Protein AF-Q7KUV8-F1 (afdb_monomer_lite)

Secondary structure (DSSP, 8-state):
--SSHHHHHHHHHHHHHHHHHHHHHHHHHHHS-SS----------------HHHHHHHHHHHHHHHHS-----------------S-----------------------EEEEPPP--TTPPBGGG------GGGHHHHHHHHHHHHHHHHHHHHHHHHHTT--HHHHHHHTTT------STTHHHHTT-EEETTTTEEE-------HHHHHHHHHHHHHHHHHHHHHS---HHHIIIIIHHHHHHHHHHHHHHHHHHT-SSPPBPPPEEEETT-SSHHHHHHHHHHHHHHHHHHHHHHHHHHH-

Structure (mmCIF, N/CA/C/O backbone):
data_AF-Q7KUV8-F1
#
_entry.id   AF-Q7KUV8-F1
#
loop_
_atom_site.group_PDB
_atom_site.id
_atom_site.type_symbol
_atom_site.label_atom_id
_atom_site.label_alt_id
_atom_site.label_comp_id
_atom_site.label_asym_id
_atom_site.label_entity_id
_atom_site.label_seq_id
_atom_site.pdbx_PDB_ins_code
_atom_site.Cartn_x
_atom_site.Cartn_y
_atom_site.Cartn_z
_atom_site.occupancy
_atom_site.B_iso_or_equiv
_atom_site.auth_seq_id
_atom_site.auth_comp_id
_atom_site.auth_asym_id
_atom_site.auth_atom_id
_atom_site.pdbx_PDB_model_num
ATOM 1 N N . MET A 1 1 ? -13.305 18.160 32.658 1.00 44.53 1 MET A N 1
ATOM 2 C CA . MET A 1 1 ? -13.691 17.300 31.516 1.00 44.53 1 MET A CA 1
ATOM 3 C C . MET A 1 1 ? -13.921 18.173 30.274 1.00 44.53 1 MET A C 1
ATOM 5 O O . MET A 1 1 ? -15.023 18.206 29.756 1.00 44.53 1 MET A O 1
ATOM 9 N N . THR A 1 2 ? -12.909 18.922 29.817 1.00 45.38 2 THR A N 1
ATOM 10 C CA . THR A 1 2 ? -13.081 19.995 28.803 1.00 45.38 2 THR A CA 1
ATOM 11 C C . THR A 1 2 ? -11.880 20.145 27.848 1.00 45.38 2 THR A C 1
ATOM 13 O O . THR A 1 2 ? -11.699 21.203 27.264 1.00 45.38 2 THR A O 1
ATOM 16 N N . ALA A 1 3 ? -11.050 19.108 27.669 1.00 48.38 3 ALA A N 1
ATOM 17 C CA . ALA A 1 3 ? -9.820 19.201 26.863 1.00 48.38 3 ALA A CA 1
ATOM 18 C C . ALA A 1 3 ? -9.914 18.602 25.441 1.00 48.38 3 ALA A C 1
ATOM 20 O O . ALA A 1 3 ? -9.020 18.831 24.638 1.00 48.38 3 ALA A O 1
ATOM 21 N N . ASN A 1 4 ? -10.987 17.878 25.094 1.00 50.78 4 ASN A N 1
ATOM 22 C CA . ASN A 1 4 ? -11.063 17.162 23.806 1.00 50.78 4 ASN A CA 1
ATOM 23 C C . ASN A 1 4 ? -11.714 17.966 22.665 1.00 50.78 4 ASN A C 1
ATOM 25 O O . ASN A 1 4 ? -11.719 17.501 21.532 1.00 50.78 4 ASN A O 1
ATOM 29 N N . SER A 1 5 ? -12.250 19.163 22.932 1.00 47.56 5 SER A N 1
ATOM 30 C CA . SER A 1 5 ? -12.910 19.980 21.896 1.00 47.56 5 SER A CA 1
ATOM 31 C C . SER A 1 5 ? -11.919 20.781 21.047 1.00 47.56 5 SER A C 1
ATOM 33 O O . SER A 1 5 ? -12.154 20.977 19.863 1.00 47.56 5 SER A O 1
ATOM 35 N N . SER A 1 6 ? -10.793 21.216 21.621 1.00 49.22 6 SER A N 1
ATOM 36 C CA . SER A 1 6 ? -9.848 22.112 20.936 1.00 49.22 6 SER A CA 1
ATOM 37 C C . SER A 1 6 ? -8.931 21.405 19.933 1.00 49.22 6 SER A C 1
ATOM 39 O O . SER A 1 6 ? -8.381 22.052 19.049 1.00 49.22 6 SER A O 1
ATOM 41 N N . ALA A 1 7 ? -8.742 20.087 20.060 1.00 49.59 7 ALA A N 1
ATOM 42 C CA . ALA A 1 7 ? -7.889 19.318 19.149 1.00 49.59 7 ALA A CA 1
ATOM 43 C C . ALA A 1 7 ? -8.618 18.935 17.847 1.00 49.59 7 ALA A C 1
ATOM 45 O O . ALA A 1 7 ? -8.027 19.007 16.775 1.00 49.59 7 ALA A O 1
ATOM 46 N N . SER A 1 8 ? -9.919 18.632 17.930 1.00 48.53 8 SER A N 1
ATOM 47 C CA . SER A 1 8 ? -10.758 18.302 16.766 1.00 48.53 8 SER A CA 1
ATOM 48 C C . SER A 1 8 ? -10.914 19.489 15.812 1.00 48.53 8 SER A C 1
ATOM 50 O O . SER A 1 8 ? -10.882 19.316 14.598 1.00 48.53 8 SER A O 1
ATOM 52 N N . GLU A 1 9 ? -11.040 20.703 16.354 1.00 53.69 9 GLU A N 1
ATOM 53 C CA . GLU A 1 9 ? -11.080 21.926 15.546 1.00 53.69 9 GLU A CA 1
ATOM 54 C C . GLU A 1 9 ? -9.732 22.180 14.858 1.00 53.69 9 GLU A C 1
ATOM 56 O O . GLU A 1 9 ? -9.702 22.642 13.725 1.00 53.69 9 GLU A O 1
ATOM 61 N N . SER A 1 10 ? -8.607 21.812 15.483 1.00 61.09 10 SER A N 1
ATOM 62 C CA . SER A 1 10 ? -7.271 22.025 14.913 1.00 61.09 10 SER A CA 1
ATOM 63 C C . SER A 1 10 ? -7.031 21.237 13.624 1.00 61.09 10 SER A C 1
ATOM 65 O O . SER A 1 10 ? -6.366 21.761 12.730 1.00 61.09 10 SER A O 1
ATOM 67 N N . PHE A 1 11 ? -7.503 19.991 13.518 1.00 59.59 11 PHE A N 1
ATOM 68 C CA . PHE A 1 11 ? -7.283 19.199 12.304 1.00 59.59 11 PHE A CA 1
ATOM 69 C C . PHE A 1 11 ? -8.186 19.663 11.160 1.00 59.59 11 PHE A C 1
ATOM 71 O O . PHE A 1 11 ? -7.687 19.863 10.055 1.00 59.59 11 PHE A O 1
ATOM 78 N N . GLU A 1 12 ? -9.473 19.925 11.421 1.00 62.56 12 GLU A N 1
ATOM 79 C CA . GLU A 1 12 ? -10.361 20.496 10.400 1.00 62.56 12 GLU A CA 1
ATOM 80 C C . GLU A 1 12 ? -9.902 21.889 9.956 1.00 62.56 12 GLU A C 1
ATOM 82 O O . GLU A 1 12 ? -9.883 22.151 8.755 1.00 62.56 12 GLU A O 1
ATOM 87 N N . LEU A 1 13 ? -9.455 22.755 10.879 1.00 67.44 13 LEU A N 1
ATOM 88 C CA . LEU A 1 13 ? -8.857 24.042 10.514 1.00 67.44 13 LEU A CA 1
ATOM 89 C C . LEU A 1 13 ? -7.612 23.838 9.647 1.00 67.44 13 LEU A C 1
ATOM 91 O O . LEU A 1 13 ? -7.523 24.459 8.597 1.00 67.44 13 LEU A O 1
ATOM 95 N N . GLN A 1 14 ? -6.670 22.969 10.033 1.00 70.44 14 GLN A N 1
ATOM 96 C CA . GLN A 1 14 ? -5.462 22.737 9.229 1.00 70.44 14 GLN A CA 1
ATOM 97 C C . GLN A 1 14 ? -5.772 22.121 7.864 1.00 70.44 14 GLN A C 1
ATOM 99 O O . GLN A 1 14 ? -5.093 22.426 6.885 1.00 70.44 14 GLN A O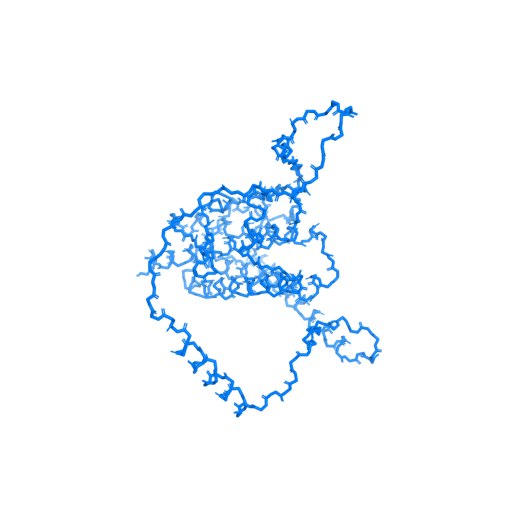 1
ATOM 104 N N . PHE A 1 15 ? -6.773 21.248 7.787 1.00 66.38 15 PHE A N 1
ATOM 105 C CA . PHE A 1 15 ? -7.207 20.631 6.542 1.00 66.38 15 PHE A CA 1
ATOM 106 C C . PHE A 1 15 ? -7.853 21.660 5.612 1.00 66.38 15 PHE A C 1
ATOM 108 O O . PHE A 1 15 ? -7.455 21.776 4.451 1.00 66.38 15 PHE A O 1
ATOM 115 N N . LEU A 1 16 ? -8.792 22.454 6.132 1.00 71.25 16 LEU A N 1
ATOM 116 C CA . LEU A 1 16 ? -9.427 23.540 5.392 1.00 71.25 16 LEU A CA 1
ATOM 117 C C . LEU A 1 16 ? -8.411 24.614 4.995 1.00 71.25 16 LEU A C 1
ATOM 119 O O . LEU A 1 16 ? -8.461 25.102 3.872 1.00 71.25 16 LEU A O 1
ATOM 123 N N . GLU A 1 17 ? -7.450 24.932 5.861 1.00 75.75 17 GLU A N 1
ATOM 124 C CA . GLU A 1 17 ? -6.390 25.898 5.580 1.00 75.75 17 GLU A CA 1
ATOM 125 C C . GLU A 1 17 ? -5.445 25.393 4.482 1.00 75.75 17 GLU A C 1
ATOM 127 O O . GLU A 1 17 ? -5.126 26.151 3.567 1.00 75.75 17 GLU A O 1
ATOM 132 N N . ARG A 1 18 ? -5.063 24.106 4.486 1.00 72.19 18 ARG A N 1
ATOM 133 C CA . ARG A 1 18 ? -4.282 23.511 3.384 1.00 72.19 18 ARG A CA 1
ATOM 134 C C . ARG A 1 18 ? -5.065 23.486 2.072 1.00 72.19 18 ARG A C 1
ATOM 136 O O . ARG A 1 18 ? -4.514 23.869 1.040 1.00 72.19 18 ARG A O 1
ATOM 143 N N . LEU A 1 19 ? -6.343 23.093 2.105 1.00 66.62 19 LEU A N 1
ATOM 144 C CA . LEU A 1 19 ? -7.219 23.120 0.927 1.00 66.62 19 LEU A CA 1
ATOM 145 C C . LEU A 1 19 ? -7.364 24.540 0.367 1.00 66.62 19 LEU A C 1
ATOM 147 O O . LEU A 1 19 ? -7.278 24.742 -0.845 1.00 66.62 19 LEU A O 1
ATOM 151 N N . GLN A 1 20 ? -7.541 25.530 1.241 1.00 72.94 20 GLN A N 1
ATOM 152 C CA . GLN A 1 20 ? -7.691 26.927 0.855 1.00 72.94 20 GLN A CA 1
ATOM 153 C C . GLN A 1 20 ? -6.378 27.517 0.323 1.00 72.94 20 GLN A C 1
ATOM 155 O O . GLN A 1 20 ? -6.400 28.218 -0.688 1.00 72.94 20 GLN A O 1
ATOM 160 N N . GLN A 1 21 ? -5.230 27.202 0.934 1.00 74.31 21 GLN A N 1
ATOM 161 C CA . GLN A 1 21 ? -3.916 27.620 0.429 1.00 74.31 21 GLN A CA 1
ATOM 162 C C . GLN A 1 21 ? -3.635 27.050 -0.966 1.00 74.31 21 GLN A C 1
ATOM 164 O O . GLN A 1 21 ? -3.109 27.762 -1.822 1.00 74.31 21 GLN A O 1
ATOM 169 N N . GLN A 1 22 ? -4.028 25.804 -1.239 1.00 64.62 22 GLN A N 1
ATOM 170 C CA . GLN A 1 22 ? -3.860 25.210 -2.567 1.00 64.62 22 GLN A CA 1
ATOM 171 C C . GLN A 1 22 ? -4.834 25.782 -3.606 1.00 64.62 22 GLN A C 1
ATOM 173 O O . GLN A 1 22 ? -4.427 26.013 -4.744 1.00 64.62 22 GLN A O 1
ATOM 178 N N . GLN A 1 23 ? -6.084 26.086 -3.231 1.00 68.44 23 GLN A N 1
ATOM 179 C CA . GLN A 1 23 ? -7.006 26.815 -4.115 1.00 68.44 23 GLN A CA 1
ATOM 180 C C . GLN A 1 23 ? -6.476 28.215 -4.450 1.00 68.44 23 GLN A C 1
ATOM 182 O O . GLN A 1 23 ? -6.489 28.611 -5.614 1.00 68.44 23 GLN A O 1
ATOM 187 N N . GLN A 1 24 ? -5.927 28.933 -3.464 1.00 67.62 24 GLN A N 1
ATOM 188 C CA . GLN A 1 24 ? -5.307 30.238 -3.695 1.00 67.62 24 GLN A CA 1
ATOM 189 C C . GLN A 1 24 ? -4.084 30.145 -4.610 1.00 67.62 24 GLN A C 1
ATOM 191 O O . GLN A 1 24 ? -3.932 30.992 -5.485 1.00 67.62 24 GLN A O 1
ATOM 196 N N . GLN A 1 25 ? -3.245 29.111 -4.474 1.00 67.06 25 GLN A N 1
ATOM 197 C CA . GLN A 1 25 ? -2.127 28.884 -5.398 1.00 67.06 25 GLN A CA 1
ATOM 198 C C . GLN A 1 25 ? -2.611 28.623 -6.835 1.00 67.06 25 GLN A C 1
ATOM 200 O O . GLN A 1 25 ? -2.056 29.201 -7.770 1.00 67.06 25 GLN A O 1
ATOM 205 N N . GLN A 1 26 ? -3.694 27.856 -7.019 1.00 58.03 26 GLN A N 1
ATOM 206 C CA . GLN A 1 26 ? -4.299 27.641 -8.341 1.00 58.03 26 GLN A CA 1
ATOM 207 C C . GLN A 1 26 ? -4.882 28.930 -8.949 1.00 58.03 26 GLN A C 1
ATOM 209 O O . GLN A 1 26 ? -4.722 29.174 -10.149 1.00 58.03 26 GLN A O 1
ATOM 214 N N . GLU A 1 27 ? -5.522 29.787 -8.147 1.00 58.12 27 GLU A N 1
ATOM 215 C CA . GLU A 1 27 ? -6.038 31.087 -8.604 1.00 58.12 27 GLU A CA 1
ATOM 216 C C . GLU A 1 27 ? -4.908 32.086 -8.924 1.00 58.12 27 GLU A C 1
ATOM 218 O O . GLU A 1 27 ? -5.001 32.857 -9.890 1.00 58.12 27 GLU A O 1
ATOM 223 N N . GLN A 1 28 ? -3.799 32.044 -8.177 1.00 55.59 28 GLN A N 1
ATOM 224 C CA . GLN A 1 28 ? -2.617 32.874 -8.432 1.00 55.59 28 GLN A CA 1
ATOM 225 C C . GLN A 1 28 ? -1.873 32.449 -9.709 1.00 55.59 28 GLN A C 1
ATOM 227 O O . GLN A 1 28 ? -1.450 33.303 -10.491 1.00 55.59 28 GLN A O 1
ATOM 232 N N . GLU A 1 29 ? -1.781 31.147 -9.998 1.00 53.62 29 GLU A N 1
ATOM 233 C CA . GLU A 1 29 ? -1.223 30.652 -11.266 1.00 53.62 29 GLU A CA 1
ATOM 234 C C . GLU A 1 29 ? -2.137 30.922 -12.477 1.00 53.62 29 GLU A C 1
ATOM 236 O O . GLU A 1 29 ? -1.667 31.022 -13.618 1.00 53.62 29 GLU A O 1
ATOM 241 N N . GLN A 1 30 ? -3.446 31.106 -12.268 1.00 51.25 30 GLN A N 1
ATOM 242 C CA . GLN A 1 30 ? -4.365 31.502 -13.339 1.00 51.25 30 GLN A CA 1
ATOM 243 C C . GLN A 1 30 ? -4.300 32.994 -13.692 1.00 51.25 30 GLN A C 1
ATOM 245 O O . GLN A 1 30 ? -4.586 33.335 -14.843 1.00 51.25 30 GLN A O 1
ATOM 250 N N . SER A 1 31 ? -3.862 33.855 -12.769 1.00 49.81 31 SER A N 1
ATOM 251 C CA . SER A 1 31 ? -3.831 35.318 -12.931 1.00 49.81 31 SER A CA 1
ATOM 252 C C . SER A 1 31 ? -2.461 35.900 -13.327 1.00 49.81 31 SER A C 1
ATOM 254 O O . SER A 1 31 ? -2.374 37.084 -13.660 1.00 49.81 31 SER A O 1
ATOM 256 N N . ALA A 1 32 ? -1.401 35.085 -13.399 1.00 39.72 32 ALA A N 1
ATOM 257 C CA . ALA A 1 32 ? -0.091 35.518 -13.891 1.00 39.72 32 ALA A CA 1
ATOM 258 C C . ALA A 1 32 ? -0.010 35.564 -15.442 1.00 39.72 32 ALA A C 1
ATOM 260 O O . ALA A 1 32 ? -0.411 34.612 -16.125 1.00 39.72 32 ALA A O 1
ATOM 261 N N . PRO A 1 33 ? 0.545 36.640 -16.038 1.00 37.72 33 PRO A N 1
ATOM 262 C CA . PRO A 1 33 ? 0.687 36.772 -17.483 1.00 37.72 33 PRO A CA 1
ATOM 263 C C . PRO A 1 33 ? 1.839 35.895 -18.008 1.00 37.72 33 PRO A C 1
ATOM 265 O O . PRO A 1 33 ? 2.995 36.098 -17.663 1.00 37.72 33 PRO A O 1
ATOM 268 N N . ALA A 1 34 ? 1.500 34.927 -18.867 1.00 37.41 34 ALA A N 1
ATOM 269 C CA . ALA A 1 34 ? 2.340 34.297 -19.899 1.00 37.41 34 ALA A CA 1
ATOM 270 C C . ALA A 1 34 ? 3.846 34.078 -19.598 1.00 37.41 34 ALA A C 1
ATOM 272 O O . ALA A 1 34 ? 4.694 34.389 -20.432 1.00 37.41 34 ALA A O 1
ATOM 273 N N . ALA A 1 35 ? 4.184 33.463 -18.464 1.00 33.94 35 ALA A N 1
ATOM 274 C CA . ALA A 1 35 ? 5.514 32.907 -18.218 1.00 33.94 35 ALA A CA 1
ATOM 275 C C . ALA A 1 35 ? 5.371 31.426 -17.845 1.00 33.94 35 ALA A C 1
ATOM 277 O O . ALA A 1 35 ? 5.045 31.088 -16.716 1.00 33.94 35 ALA A O 1
ATOM 278 N N . THR A 1 36 ? 5.557 30.549 -18.839 1.00 36.97 36 THR A N 1
ATOM 279 C CA . THR A 1 36 ? 5.740 29.092 -18.677 1.00 36.97 36 THR A CA 1
ATOM 280 C C . THR A 1 36 ? 4.733 28.410 -17.742 1.00 36.97 36 THR A C 1
ATOM 282 O O . THR A 1 36 ? 5.109 27.710 -16.808 1.00 36.97 36 THR A O 1
ATOM 285 N N . LYS A 1 37 ? 3.427 28.542 -18.031 1.00 34.94 37 LYS A N 1
ATOM 286 C CA . LYS A 1 37 ? 2.459 27.545 -17.547 1.00 34.94 37 LYS A CA 1
ATOM 287 C C . LYS A 1 37 ? 2.986 26.186 -17.990 1.00 34.94 37 LYS A C 1
ATOM 289 O O . LYS A 1 37 ? 3.191 25.990 -19.193 1.00 34.94 37 LYS A O 1
ATOM 294 N N . ALA A 1 38 ? 3.226 25.284 -17.040 1.00 38.75 38 ALA A N 1
ATOM 295 C CA . ALA A 1 38 ? 3.358 23.863 -17.311 1.00 38.75 38 ALA A CA 1
ATOM 296 C C . ALA A 1 38 ? 2.029 23.425 -17.915 1.00 38.75 38 ALA A C 1
ATOM 298 O O . ALA A 1 38 ? 1.070 23.051 -17.250 1.00 38.75 38 ALA A O 1
ATOM 299 N N . SER A 1 39 ? 1.936 23.646 -19.213 1.00 36.09 39 SER A N 1
ATOM 300 C CA . SER A 1 39 ? 0.783 23.333 -19.996 1.00 36.09 39 SER A CA 1
ATOM 301 C C . SER A 1 39 ? 0.758 21.819 -20.016 1.00 36.09 39 SER A C 1
ATOM 303 O O . SER A 1 39 ? 1.513 21.203 -20.766 1.00 36.09 39 SER A O 1
ATOM 305 N N . CYS A 1 40 ? -0.125 21.205 -19.230 1.00 47.56 40 CYS A N 1
ATOM 306 C CA . CYS A 1 40 ? -0.551 19.826 -19.460 1.00 47.56 40 CYS A CA 1
ATOM 307 C C . CYS A 1 40 ? -1.332 19.729 -20.797 1.00 47.56 40 CYS A C 1
ATOM 309 O O . CYS A 1 40 ? -2.269 18.947 -20.930 1.00 47.56 40 CYS A O 1
ATOM 311 N N . GLN A 1 41 ? -0.979 20.550 -21.803 1.00 45.62 41 GLN A N 1
ATOM 312 C CA . GLN A 1 41 ? -1.435 20.425 -23.169 1.00 45.62 41 GLN A CA 1
ATOM 313 C C . GLN A 1 41 ? -0.924 19.096 -23.687 1.00 45.62 41 GLN A C 1
ATOM 315 O O . GLN A 1 41 ? 0.236 18.937 -24.067 1.00 45.62 41 GLN A O 1
ATOM 320 N N . GLN A 1 42 ? -1.866 18.162 -23.735 1.00 43.72 42 GLN A N 1
ATOM 321 C CA . GLN A 1 42 ? -1.949 17.143 -24.758 1.00 43.72 42 GLN A CA 1
ATOM 322 C C . GLN A 1 42 ? -1.384 17.700 -26.069 1.00 43.72 42 GLN A C 1
ATOM 324 O O . GLN A 1 42 ? -2.039 18.475 -26.769 1.00 43.72 42 GLN A O 1
ATOM 329 N N . GLN A 1 43 ? -0.184 17.264 -26.445 1.00 35.31 43 GLN A N 1
ATOM 330 C CA . GLN A 1 43 ? 0.209 17.246 -27.846 1.00 35.31 43 GLN A CA 1
ATOM 331 C C . GLN A 1 43 ? -0.636 16.176 -28.550 1.00 35.31 43 GLN A C 1
ATOM 333 O O . GLN A 1 43 ? -0.145 15.143 -28.990 1.00 35.31 43 GLN A O 1
ATOM 338 N N . SER A 1 44 ? -1.936 16.439 -28.706 1.00 36.28 44 SER A N 1
ATOM 339 C CA . SER A 1 44 ? -2.716 15.880 -29.802 1.00 36.28 44 SER A CA 1
ATOM 340 C C . SER A 1 44 ? -2.327 16.648 -31.063 1.00 36.28 44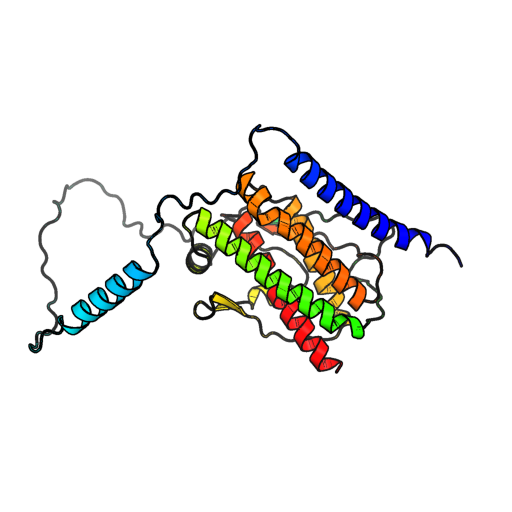 SER A C 1
ATOM 342 O O . SER A 1 44 ? -3.079 17.470 -31.591 1.00 36.28 44 SER A O 1
ATOM 344 N N . ASN A 1 45 ? -1.101 16.421 -31.526 1.00 35.34 45 ASN A N 1
ATOM 345 C CA . ASN A 1 45 ? -0.718 16.824 -32.860 1.00 35.34 45 ASN A CA 1
ATOM 346 C C . ASN A 1 45 ? -1.431 15.890 -33.845 1.00 35.34 45 ASN A C 1
ATOM 348 O O . ASN A 1 45 ? -1.136 14.704 -33.932 1.00 35.34 45 ASN A O 1
ATOM 352 N N . ILE A 1 46 ? -2.336 16.498 -34.616 1.00 37.19 46 ILE A N 1
ATOM 353 C CA . ILE A 1 46 ? -2.775 16.051 -35.941 1.00 37.19 46 ILE A CA 1
ATOM 354 C C . ILE A 1 46 ? -3.815 14.916 -35.932 1.00 37.19 46 ILE A C 1
ATOM 356 O O . ILE A 1 46 ? -3.586 13.820 -36.426 1.00 37.19 46 ILE A O 1
ATOM 360 N N . ILE A 1 47 ? -5.044 15.236 -35.519 1.00 44.06 47 ILE A N 1
ATOM 361 C CA . ILE A 1 47 ? -6.216 14.823 -36.305 1.00 44.06 47 ILE A CA 1
ATOM 362 C C . ILE A 1 47 ? -7.012 16.094 -36.571 1.00 44.06 47 ILE A C 1
ATOM 364 O O . ILE A 1 47 ? -7.752 16.594 -35.726 1.00 44.06 47 ILE A O 1
ATOM 368 N N . GLY A 1 48 ? -6.774 16.670 -37.751 1.00 39.25 48 GLY A N 1
ATOM 369 C CA . GLY A 1 48 ? -7.553 17.791 -38.255 1.00 39.25 48 GLY A CA 1
ATOM 370 C C . GLY A 1 48 ? -9.040 17.456 -38.211 1.00 39.25 48 GLY A C 1
ATOM 371 O O . GLY A 1 48 ? -9.423 16.302 -38.378 1.00 39.25 48 GLY A O 1
ATOM 372 N N . ARG A 1 49 ? -9.863 18.480 -37.970 1.00 43.88 49 ARG A N 1
ATOM 373 C CA . ARG A 1 49 ? -11.330 18.437 -37.977 1.00 43.88 49 ARG A CA 1
ATOM 374 C C . ARG A 1 49 ? -11.853 17.690 -39.212 1.00 43.88 49 ARG A C 1
ATOM 376 O O . ARG A 1 49 ? -12.099 18.292 -40.256 1.00 43.88 49 ARG A O 1
ATOM 383 N N . ILE A 1 50 ? -12.038 16.379 -39.101 1.00 50.50 50 ILE A N 1
ATOM 384 C CA . ILE A 1 50 ? -12.762 15.592 -40.091 1.00 50.50 50 ILE A CA 1
ATOM 385 C C . ILE A 1 50 ? -14.235 15.771 -39.740 1.00 50.50 50 ILE A C 1
ATOM 387 O O . ILE A 1 50 ? -14.706 15.314 -38.703 1.00 50.50 50 ILE A O 1
ATOM 391 N N . SER A 1 51 ? -14.942 16.508 -40.599 1.00 48.97 51 SER A N 1
ATOM 392 C CA . SER A 1 51 ? -16.404 16.582 -40.613 1.00 48.97 51 SER A CA 1
ATOM 393 C C . SER A 1 51 ? -16.983 15.180 -40.411 1.00 48.97 51 SER A C 1
ATOM 395 O O . SER A 1 51 ? -16.623 14.256 -41.144 1.00 48.97 51 SER A O 1
ATOM 397 N N . THR A 1 52 ? -17.890 15.029 -39.446 1.00 59.06 52 THR A N 1
ATOM 398 C CA . THR A 1 52 ? -18.561 13.764 -39.096 1.00 59.06 52 THR A CA 1
ATOM 399 C C . THR A 1 52 ? -19.213 13.069 -40.298 1.00 59.06 52 THR A C 1
ATOM 401 O O . THR A 1 52 ? -19.340 11.848 -40.299 1.00 59.06 52 THR A O 1
ATOM 404 N N . SER A 1 53 ? -19.518 13.802 -41.376 1.00 60.12 53 SER A N 1
ATOM 405 C CA . SER A 1 53 ? -20.014 13.227 -42.635 1.00 60.12 53 SER A CA 1
ATOM 406 C C . SER A 1 53 ? -18.970 12.411 -43.419 1.00 60.12 53 SER A C 1
ATOM 408 O O . SER A 1 53 ? -19.330 11.469 -44.121 1.00 60.12 53 SER A O 1
ATOM 410 N N . LYS A 1 54 ? -17.668 12.709 -43.285 1.00 57.16 54 LYS A N 1
ATOM 411 C CA . LYS A 1 54 ? -16.596 11.996 -44.005 1.00 57.16 54 LYS A CA 1
ATOM 412 C C . LYS A 1 54 ? -16.131 10.723 -43.290 1.00 57.16 54 LYS A C 1
ATOM 414 O O . LYS A 1 54 ? -15.686 9.795 -43.960 1.00 57.16 54 LYS A O 1
ATOM 419 N N . CYS A 1 55 ? -16.297 10.628 -41.967 1.00 58.53 55 CYS A N 1
ATOM 420 C CA . CYS A 1 55 ? -16.006 9.391 -41.227 1.00 58.53 55 CYS A CA 1
ATOM 421 C C . CYS A 1 55 ? -16.965 8.248 -41.596 1.00 58.53 55 CYS A C 1
ATOM 423 O O . CYS A 1 55 ? -16.541 7.097 -41.668 1.00 58.53 55 CYS A O 1
ATOM 425 N N . TRP A 1 56 ? -18.231 8.554 -41.900 1.00 71.31 56 TRP A N 1
ATOM 426 C CA . TRP A 1 56 ? -19.203 7.531 -42.300 1.00 71.31 56 TRP A CA 1
ATOM 427 C C . TRP A 1 56 ? -18.878 6.924 -43.675 1.00 71.31 56 TRP A C 1
ATOM 429 O O . TRP A 1 56 ? -18.988 5.714 -43.867 1.00 71.31 56 TRP A O 1
ATOM 439 N N . LEU A 1 57 ? -18.371 7.741 -44.606 1.00 69.00 57 LEU A N 1
ATOM 440 C CA . LEU A 1 57 ? -17.929 7.270 -45.923 1.00 69.00 57 LEU A CA 1
ATOM 441 C C . LEU A 1 57 ? -16.692 6.364 -45.842 1.00 69.00 57 LEU A C 1
ATOM 443 O O . LEU A 1 57 ? -16.629 5.371 -46.562 1.00 69.00 57 LEU A O 1
ATOM 447 N N . LEU A 1 58 ? -15.742 6.650 -44.944 1.00 69.56 58 LEU A N 1
ATOM 448 C CA . LEU A 1 58 ? -14.583 5.774 -44.733 1.00 69.56 58 LEU A CA 1
ATOM 449 C C . LEU A 1 58 ? -14.973 4.440 -44.077 1.00 69.56 58 LEU A C 1
ATOM 451 O O . LEU A 1 58 ? -14.434 3.406 -44.460 1.00 69.56 58 LEU A O 1
ATOM 455 N N . GLY A 1 59 ? -15.947 4.439 -43.159 1.00 68.62 59 GLY A N 1
ATOM 456 C CA . GLY A 1 59 ? -16.473 3.208 -42.558 1.00 68.62 59 GLY A CA 1
ATOM 457 C C . GLY A 1 59 ? -17.148 2.281 -43.576 1.00 68.62 59 GLY A C 1
ATOM 458 O O . GLY A 1 59 ? -16.888 1.079 -43.586 1.00 68.62 59 GLY A O 1
ATOM 459 N N . ILE A 1 60 ? -17.954 2.838 -44.487 1.00 71.62 60 ILE A N 1
ATOM 460 C CA . ILE A 1 60 ? -18.612 2.056 -45.548 1.00 71.62 60 ILE A CA 1
ATOM 461 C C . ILE A 1 60 ? -17.597 1.546 -46.578 1.00 71.62 60 ILE A C 1
ATOM 463 O O . ILE A 1 60 ? -17.695 0.397 -47.009 1.00 71.62 60 ILE A O 1
ATOM 467 N N . LEU A 1 61 ? -16.593 2.353 -46.939 1.00 71.50 61 LEU A N 1
ATOM 468 C CA . LEU A 1 61 ? -15.558 1.923 -47.882 1.00 71.50 61 LEU A CA 1
ATOM 469 C C . LEU A 1 61 ? -14.719 0.760 -47.320 1.00 71.50 61 LEU A C 1
ATOM 471 O O . LEU A 1 61 ? -14.342 -0.137 -48.070 1.00 71.50 61 LEU A O 1
ATOM 475 N N . LEU A 1 62 ? -14.466 0.745 -46.006 1.00 71.44 62 LEU A N 1
ATOM 476 C CA . LEU A 1 62 ? -13.699 -0.317 -45.347 1.00 71.44 62 LEU A CA 1
ATOM 477 C C . LEU A 1 62 ? -14.512 -1.614 -45.180 1.00 71.44 62 LEU A C 1
ATOM 479 O O . LEU A 1 62 ? -13.958 -2.705 -45.278 1.00 71.44 62 LEU A O 1
ATOM 483 N N . LEU A 1 63 ? -15.836 -1.520 -45.012 1.00 70.62 63 LEU A N 1
ATOM 484 C CA . LEU A 1 63 ? -16.718 -2.694 -45.040 1.00 70.62 63 LEU A CA 1
ATOM 485 C C . LEU A 1 63 ? -16.841 -3.296 -46.448 1.00 70.62 63 LEU A C 1
ATOM 487 O O . LEU A 1 63 ? -16.868 -4.519 -46.590 1.00 70.62 63 LEU A O 1
ATOM 491 N N . LEU A 1 64 ? -16.846 -2.463 -47.494 1.00 65.00 64 LEU A N 1
ATOM 492 C CA . LEU A 1 64 ? -16.870 -2.932 -48.883 1.00 65.00 64 LEU A CA 1
ATOM 493 C C . LEU A 1 64 ? -15.576 -3.654 -49.285 1.00 65.00 64 LEU A C 1
ATOM 495 O O . LEU A 1 64 ? -15.650 -4.657 -49.990 1.00 65.00 64 LEU A O 1
ATOM 499 N N . THR A 1 65 ? -14.405 -3.225 -48.804 1.00 64.19 65 THR A N 1
ATOM 500 C CA . THR A 1 65 ? -13.134 -3.893 -49.143 1.00 64.19 65 THR A CA 1
ATOM 501 C C . THR A 1 65 ? -12.924 -5.221 -48.413 1.00 64.19 65 THR A C 1
ATOM 503 O O . THR A 1 65 ? -12.328 -6.140 -48.983 1.00 64.19 65 THR A O 1
ATOM 506 N N . VAL A 1 66 ? -13.453 -5.382 -47.194 1.00 63.47 66 VAL A N 1
ATOM 507 C CA . VAL A 1 66 ? -13.399 -6.665 -46.466 1.00 63.47 66 VAL A CA 1
ATOM 508 C C . VAL A 1 66 ? -14.386 -7.685 -47.051 1.00 63.47 66 VAL A C 1
ATOM 510 O O . VAL A 1 66 ? -14.083 -8.876 -47.097 1.00 63.47 66 VAL A O 1
ATOM 513 N N . ALA A 1 67 ? -15.529 -7.239 -47.580 1.00 61.66 67 ALA A N 1
ATOM 514 C CA . ALA A 1 67 ? -16.498 -8.138 -48.207 1.00 61.66 67 ALA A CA 1
ATOM 515 C C . ALA A 1 67 ? -16.049 -8.661 -49.588 1.00 61.66 67 ALA A C 1
ATOM 517 O O . ALA A 1 67 ? -16.421 -9.768 -49.969 1.00 61.66 67 ALA A O 1
ATOM 518 N N . THR A 1 68 ? -15.222 -7.917 -50.334 1.00 60.41 68 THR A N 1
ATOM 519 C CA . THR A 1 68 ? -14.748 -8.347 -51.666 1.00 60.41 68 THR A CA 1
ATOM 520 C C . THR A 1 68 ? -13.446 -9.148 -51.647 1.00 60.41 68 THR A C 1
ATOM 522 O O . THR A 1 68 ? -13.028 -9.652 -52.684 1.00 60.41 68 THR A O 1
ATOM 525 N N . SER A 1 69 ? -12.781 -9.277 -50.498 1.00 59.38 69 SER A N 1
ATOM 526 C CA . SER A 1 69 ? -11.468 -9.932 -50.381 1.00 59.38 69 SER A CA 1
ATOM 527 C C . SER A 1 69 ? -11.539 -11.366 -49.845 1.00 59.38 69 SER A C 1
ATOM 529 O O . SER A 1 69 ? -10.594 -11.850 -49.228 1.00 59.38 69 SER A O 1
ATOM 531 N N . TRP A 1 70 ? -12.632 -12.079 -50.131 1.00 58.75 70 TRP A N 1
ATOM 532 C CA . TRP A 1 70 ? -12.716 -13.525 -49.924 1.00 58.75 70 TRP A CA 1
ATOM 533 C C . TRP A 1 70 ? -12.311 -14.268 -51.203 1.00 58.75 70 TRP A C 1
ATOM 535 O O . TRP A 1 70 ? -13.130 -14.409 -52.112 1.00 58.75 70 TRP A O 1
ATOM 545 N N . PRO A 1 71 ? -11.071 -14.781 -51.308 1.00 54.97 71 PRO A N 1
ATOM 546 C CA . PRO A 1 71 ? -10.743 -15.762 -52.322 1.00 54.97 71 PRO A CA 1
ATOM 547 C C . PRO A 1 71 ? -11.351 -17.106 -51.917 1.00 54.97 71 PRO A C 1
ATOM 549 O O . PRO A 1 71 ? -10.895 -17.801 -51.009 1.00 54.97 71 PRO A O 1
ATOM 552 N N . THR A 1 72 ? -12.403 -17.479 -52.632 1.00 53.91 72 THR A N 1
ATOM 553 C CA . THR A 1 72 ? -12.842 -18.862 -52.784 1.00 53.91 72 THR A CA 1
ATOM 554 C C . THR A 1 72 ? -11.701 -19.729 -53.309 1.00 53.91 72 THR A C 1
ATOM 556 O O . THR A 1 72 ? -11.160 -19.458 -54.376 1.00 53.91 72 THR A O 1
ATOM 559 N N . GLY A 1 73 ? -11.422 -20.820 -52.595 1.00 47.19 73 GLY A N 1
ATOM 560 C CA . GLY A 1 73 ? -10.780 -22.012 -53.140 1.00 47.19 73 GLY A CA 1
ATOM 561 C C . GLY A 1 73 ? -9.271 -21.908 -53.347 1.00 47.19 73 GLY A C 1
ATOM 562 O O . GLY A 1 73 ? -8.794 -21.370 -54.335 1.00 47.19 73 GLY A O 1
ATOM 563 N N . THR A 1 74 ? -8.496 -22.546 -52.475 1.00 45.72 74 THR A N 1
ATOM 564 C CA . THR A 1 74 ? -7.751 -23.774 -52.812 1.00 45.72 74 THR A CA 1
ATOM 565 C C . THR A 1 74 ? -6.829 -24.179 -51.667 1.00 45.72 74 THR A C 1
ATOM 567 O O . THR A 1 74 ? -6.260 -23.375 -50.938 1.00 45.72 74 THR A O 1
ATOM 570 N N . ILE A 1 75 ? -6.751 -25.491 -51.505 1.00 44.12 75 ILE A N 1
ATOM 571 C CA . ILE A 1 75 ? -6.033 -26.240 -50.485 1.00 44.12 75 ILE A CA 1
ATOM 572 C C . ILE A 1 75 ? -4.525 -26.139 -50.744 1.00 44.12 75 ILE A C 1
ATOM 574 O O . ILE A 1 75 ? -4.065 -26.522 -51.816 1.00 44.12 75 ILE A O 1
ATOM 578 N N . ALA A 1 76 ? -3.739 -25.724 -49.750 1.00 46.22 76 ALA A N 1
ATOM 579 C CA . ALA A 1 76 ? -2.319 -26.064 -49.675 1.00 46.22 76 ALA A CA 1
ATOM 580 C C . ALA A 1 76 ? -1.843 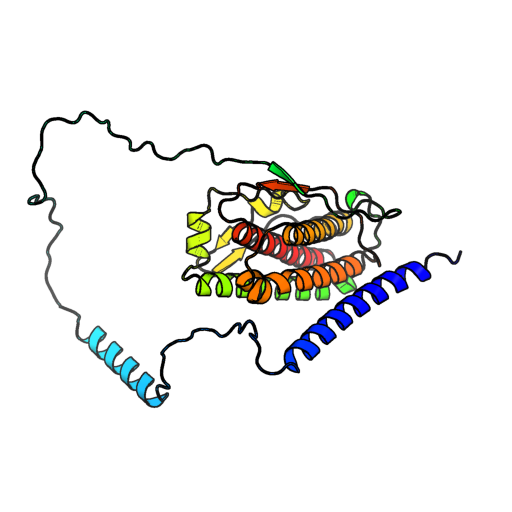-26.084 -48.214 1.00 46.22 76 ALA A C 1
ATOM 582 O O . ALA A 1 76 ? -1.779 -25.067 -47.531 1.00 46.22 76 ALA A O 1
ATOM 583 N N . ALA A 1 77 ? -1.531 -27.294 -47.757 1.00 48.31 77 ALA A N 1
ATOM 584 C CA . ALA A 1 77 ? -0.984 -27.650 -46.452 1.00 48.31 77 ALA A CA 1
ATOM 585 C C . ALA A 1 77 ? 0.488 -27.164 -46.273 1.00 48.31 77 ALA A C 1
ATOM 587 O O . ALA A 1 77 ? 1.108 -26.697 -47.233 1.00 48.31 77 ALA A O 1
ATOM 588 N N . PRO A 1 78 ? 1.081 -27.255 -45.063 1.00 47.47 78 PRO A N 1
ATOM 589 C CA . PRO A 1 78 ? 2.194 -26.409 -44.635 1.00 47.47 78 PRO A CA 1
ATOM 590 C C . PRO A 1 78 ? 3.550 -26.887 -45.173 1.00 47.47 78 PRO A C 1
ATOM 592 O O . PRO A 1 78 ? 3.894 -28.067 -45.084 1.00 47.47 78 PRO A O 1
ATOM 595 N N . ARG A 1 79 ? 4.374 -25.958 -45.677 1.00 52.28 79 ARG A N 1
ATOM 596 C CA . ARG A 1 79 ? 5.760 -26.241 -46.081 1.00 52.28 79 ARG A CA 1
ATOM 597 C C . ARG A 1 79 ? 6.756 -25.818 -45.006 1.00 52.28 79 ARG A C 1
ATOM 599 O O . ARG A 1 79 ? 7.024 -24.641 -44.794 1.00 52.28 79 ARG A O 1
ATOM 606 N N . ARG A 1 80 ? 7.343 -26.841 -44.386 1.00 50.19 80 ARG A N 1
ATOM 607 C CA . ARG A 1 80 ? 8.652 -26.814 -43.732 1.00 50.19 80 ARG A CA 1
ATOM 608 C C . ARG A 1 80 ? 9.729 -26.212 -44.650 1.00 50.19 80 ARG A C 1
ATOM 610 O O . ARG A 1 80 ? 9.793 -26.538 -45.831 1.00 50.19 80 ARG A O 1
ATOM 617 N N . ALA A 1 81 ? 10.612 -25.437 -44.023 1.00 47.03 81 ALA A N 1
ATOM 618 C CA . ALA A 1 81 ? 12.064 -25.395 -44.220 1.00 47.03 81 ALA A CA 1
ATOM 619 C C . ALA A 1 81 ? 12.623 -25.378 -45.658 1.00 47.03 81 ALA A C 1
ATOM 621 O O . ALA A 1 81 ? 12.912 -26.423 -46.233 1.00 47.03 81 ALA A O 1
ATOM 622 N N . ARG A 1 82 ? 12.931 -24.169 -46.141 1.00 47.66 82 ARG A N 1
ATOM 623 C CA . ARG A 1 82 ? 14.134 -23.799 -46.919 1.00 47.66 82 ARG A CA 1
ATOM 624 C C . ARG A 1 82 ? 14.392 -22.325 -46.555 1.00 47.66 82 ARG A C 1
ATOM 626 O O . ARG A 1 82 ? 13.513 -21.514 -46.784 1.00 47.66 82 ARG A O 1
ATOM 633 N N . GLY A 1 83 ? 15.444 -21.893 -45.864 1.00 41.53 83 GLY A N 1
ATOM 634 C CA . GLY A 1 83 ? 16.812 -22.379 -45.881 1.00 41.53 83 GLY A CA 1
ATOM 635 C C . GLY A 1 83 ? 17.520 -21.831 -47.114 1.00 41.53 83 GLY A C 1
ATOM 636 O O . GLY A 1 83 ? 17.698 -22.593 -48.051 1.00 41.53 83 GLY A O 1
ATOM 637 N N . LEU A 1 84 ? 17.846 -20.533 -47.140 1.00 46.34 84 LEU A N 1
ATOM 638 C CA . LEU A 1 84 ? 19.073 -19.979 -47.727 1.00 46.34 84 LEU A CA 1
ATOM 639 C C . LEU A 1 84 ? 19.109 -18.450 -47.573 1.00 46.34 84 LEU A C 1
ATOM 641 O O . LEU A 1 84 ? 18.073 -17.803 -47.515 1.00 46.34 84 LEU A O 1
ATOM 645 N N . SER A 1 85 ? 20.335 -17.931 -47.564 1.00 42.22 85 SER A N 1
ATOM 646 C CA . SER A 1 85 ? 20.753 -16.530 -47.471 1.00 42.22 85 SER A CA 1
ATOM 647 C C . SER A 1 85 ? 20.448 -15.840 -46.142 1.00 42.22 85 SER A C 1
ATOM 649 O O . SER A 1 85 ? 19.442 -15.162 -46.009 1.00 42.22 85 SER A O 1
ATOM 651 N N . LEU A 1 86 ? 21.366 -15.975 -45.183 1.00 52.38 86 LEU A N 1
ATOM 652 C CA . LEU A 1 86 ? 22.087 -14.832 -44.618 1.00 52.38 86 LEU A CA 1
ATOM 653 C C . LEU A 1 86 ? 23.361 -15.340 -43.910 1.00 52.38 86 LEU A C 1
ATOM 655 O O . LEU A 1 86 ? 23.303 -15.984 -42.871 1.00 52.38 86 LEU A O 1
ATOM 659 N N . ILE A 1 87 ? 24.490 -14.969 -44.520 1.00 51.19 87 ILE A N 1
ATOM 660 C CA . ILE A 1 87 ? 25.762 -14.587 -43.890 1.00 51.19 87 ILE A CA 1
ATOM 661 C C . ILE A 1 87 ? 26.729 -15.719 -43.474 1.00 51.19 87 ILE A C 1
ATOM 663 O O . ILE A 1 87 ? 26.426 -16.635 -42.719 1.00 51.19 87 ILE A O 1
ATOM 667 N N . LEU A 1 88 ? 27.933 -15.594 -44.042 1.00 53.34 88 LEU A N 1
ATOM 668 C CA . LEU A 1 88 ? 29.104 -16.468 -44.023 1.00 53.34 88 LEU A CA 1
ATOM 669 C C . LEU A 1 88 ? 29.628 -16.853 -42.622 1.00 53.34 88 LEU A C 1
ATOM 671 O O . LEU A 1 88 ? 29.515 -16.063 -41.685 1.00 53.34 88 LEU A O 1
ATOM 675 N N . PRO A 1 89 ? 30.352 -17.986 -42.498 1.00 44.16 89 PRO A N 1
ATOM 676 C CA . PRO A 1 89 ? 31.105 -18.315 -41.300 1.00 44.16 89 PRO A CA 1
ATOM 677 C C . PRO A 1 89 ? 32.512 -17.699 -41.369 1.00 44.16 89 PRO A C 1
ATOM 679 O O . PRO A 1 89 ? 33.380 -18.190 -42.095 1.00 44.16 89 PRO A O 1
ATOM 682 N N . HIS A 1 90 ? 32.779 -16.658 -40.578 1.00 48.59 90 HIS A N 1
ATOM 683 C CA . HIS A 1 90 ? 34.155 -16.265 -40.271 1.00 48.59 90 HIS A CA 1
ATOM 684 C C . HIS A 1 90 ? 34.655 -17.043 -39.048 1.00 48.59 90 HIS A C 1
ATOM 686 O O . HIS A 1 90 ? 34.204 -16.856 -37.920 1.00 48.59 90 HIS A O 1
ATOM 692 N N . ARG A 1 91 ? 35.594 -17.958 -39.317 1.00 44.75 91 ARG A N 1
ATOM 693 C CA . ARG A 1 91 ? 36.444 -18.643 -38.338 1.00 44.75 91 ARG A CA 1
ATOM 694 C C . ARG A 1 91 ? 37.186 -17.619 -37.471 1.00 44.75 91 ARG A C 1
ATOM 696 O O . ARG A 1 91 ? 37.675 -16.624 -37.995 1.00 44.75 91 ARG A O 1
ATOM 703 N N . ASN A 1 92 ? 37.354 -17.976 -36.196 1.00 45.94 92 ASN A N 1
ATOM 704 C CA . ASN A 1 92 ? 38.187 -17.336 -35.169 1.00 45.94 92 ASN A CA 1
ATOM 705 C C . ASN A 1 92 ? 37.512 -16.262 -34.309 1.00 45.94 92 ASN A C 1
ATOM 707 O O . ASN A 1 92 ? 38.007 -15.153 -34.276 1.00 45.94 92 ASN A O 1
ATOM 711 N N . HIS A 1 93 ? 36.488 -16.608 -33.520 1.00 50.06 93 HIS A N 1
ATOM 712 C CA . HIS A 1 93 ? 36.343 -16.089 -32.150 1.00 50.06 93 HIS A CA 1
ATOM 713 C C . HIS A 1 93 ? 35.554 -17.089 -31.299 1.00 50.06 93 HIS A C 1
ATOM 715 O O . HIS A 1 93 ? 34.352 -17.275 -31.460 1.00 50.06 93 HIS A O 1
ATOM 721 N N . ALA A 1 94 ? 36.256 -17.748 -30.380 1.00 40.66 94 ALA A N 1
ATOM 722 C CA . ALA A 1 94 ? 35.654 -18.512 -29.304 1.00 40.66 94 ALA A CA 1
ATOM 723 C C . ALA A 1 94 ? 34.941 -17.548 -28.346 1.00 40.66 94 ALA A C 1
ATOM 725 O O . ALA A 1 94 ? 35.595 -16.937 -27.506 1.00 40.66 94 ALA A O 1
ATOM 726 N N . ARG A 1 95 ? 33.618 -17.402 -28.454 1.00 45.12 95 ARG A N 1
ATOM 727 C CA . ARG A 1 95 ? 32.782 -16.946 -27.337 1.00 45.12 95 ARG A CA 1
ATOM 728 C C . ARG A 1 95 ? 31.487 -17.739 -27.306 1.00 45.12 95 ARG A C 1
ATOM 730 O O . ARG A 1 95 ? 30.712 -17.755 -28.255 1.00 45.12 95 ARG A O 1
ATOM 737 N N . LEU A 1 96 ? 31.363 -18.438 -26.186 1.00 44.06 96 LEU A N 1
ATOM 738 C CA . LEU A 1 96 ? 30.285 -19.303 -25.765 1.00 44.06 96 LEU A CA 1
ATOM 739 C C . LEU A 1 96 ? 28.899 -18.728 -26.061 1.00 44.06 96 LEU A C 1
ATOM 741 O O . LEU A 1 96 ? 28.629 -17.546 -25.852 1.00 44.06 96 LEU A O 1
ATOM 745 N N . HIS A 1 97 ? 28.004 -19.651 -26.403 1.00 40.66 97 HIS A N 1
ATOM 746 C CA . HIS A 1 97 ? 26.586 -19.588 -26.089 1.00 40.66 97 HIS A CA 1
ATOM 747 C C . HIS A 1 97 ? 26.346 -18.987 -24.693 1.00 40.66 97 HIS A C 1
ATOM 749 O O . HIS A 1 97 ? 26.502 -19.659 -23.676 1.00 40.66 97 HIS A O 1
ATOM 755 N N . HIS A 1 98 ? 25.920 -17.728 -24.647 1.00 40.88 98 HIS A N 1
ATOM 756 C CA . HIS A 1 98 ? 25.372 -17.106 -23.449 1.00 40.88 98 HIS A CA 1
ATOM 757 C C . HIS A 1 98 ? 23.916 -16.712 -23.703 1.00 40.88 98 HIS A C 1
ATOM 759 O O . HIS A 1 98 ? 23.572 -15.539 -23.745 1.00 40.88 98 HIS A O 1
ATOM 765 N N . HIS A 1 99 ? 23.030 -17.710 -23.764 1.00 43.34 99 HIS A N 1
ATOM 766 C CA . HIS A 1 99 ? 21.614 -17.529 -23.404 1.00 43.34 99 HIS A CA 1
ATOM 767 C C . HIS A 1 99 ? 21.428 -17.473 -21.866 1.00 43.34 99 HIS A C 1
ATOM 769 O O . HIS A 1 99 ? 20.425 -17.911 -21.317 1.00 43.34 99 HIS A O 1
ATOM 775 N N . HIS A 1 100 ? 22.408 -16.902 -21.158 1.00 39.72 100 HIS A N 1
ATOM 776 C CA . HIS A 1 100 ? 22.438 -16.732 -19.705 1.00 39.72 100 HIS A CA 1
ATOM 777 C C . HIS A 1 100 ? 22.565 -15.243 -19.351 1.00 39.72 100 HIS A C 1
ATOM 779 O O . HIS A 1 100 ? 23.563 -14.807 -18.787 1.00 39.72 100 HIS A O 1
ATOM 785 N N . GLN A 1 101 ? 21.574 -14.440 -19.728 1.00 42.47 101 GLN A N 1
ATOM 786 C CA . GLN A 1 101 ? 21.422 -13.031 -19.342 1.00 42.47 101 GLN A CA 1
ATOM 787 C C . GLN A 1 101 ? 19.906 -12.749 -19.387 1.00 42.47 101 GLN A C 1
ATOM 789 O O . GLN A 1 101 ? 19.341 -12.772 -20.465 1.00 42.47 101 GLN A O 1
ATOM 794 N N . HIS A 1 102 ? 19.121 -12.585 -18.323 1.00 40.47 102 HIS A N 1
ATOM 795 C CA . HIS A 1 102 ? 19.388 -12.323 -16.921 1.00 40.47 102 HIS A CA 1
ATOM 796 C C . HIS A 1 102 ? 18.285 -12.959 -16.052 1.00 40.47 102 HIS A C 1
ATOM 798 O O . HIS A 1 102 ? 17.265 -12.336 -15.794 1.00 40.47 102 HIS A O 1
ATOM 804 N N . THR A 1 103 ? 18.544 -14.126 -15.461 1.00 40.56 103 THR A N 1
ATOM 805 C CA . THR A 1 103 ? 18.128 -14.350 -14.064 1.00 40.56 103 THR A CA 1
ATOM 806 C C . THR A 1 103 ? 19.185 -13.688 -13.176 1.00 40.56 103 THR A C 1
ATOM 808 O O . THR A 1 103 ? 19.849 -14.336 -12.375 1.00 40.56 103 THR A O 1
ATOM 811 N N . ARG A 1 104 ? 19.466 -12.394 -13.397 1.00 43.91 104 ARG A N 1
ATOM 812 C CA . ARG A 1 104 ? 20.201 -11.626 -12.390 1.00 43.91 104 ARG A CA 1
ATOM 813 C C . ARG A 1 104 ? 19.243 -11.529 -11.219 1.00 43.91 104 ARG A C 1
ATOM 815 O O . ARG A 1 104 ? 18.081 -11.192 -11.433 1.00 43.91 104 ARG A O 1
ATOM 822 N N . SER A 1 105 ? 19.715 -11.866 -10.022 1.00 46.47 105 SER A N 1
ATOM 823 C CA . SER A 1 105 ? 19.008 -11.537 -8.790 1.00 46.47 105 SER A CA 1
ATOM 824 C C . SER A 1 105 ? 18.540 -10.093 -8.911 1.00 46.47 105 SER A C 1
ATOM 826 O O . SER A 1 105 ? 19.368 -9.191 -9.066 1.00 46.47 105 SER A O 1
ATOM 828 N N . ILE A 1 106 ? 17.227 -9.892 -8.957 1.00 67.38 106 ILE A N 1
ATOM 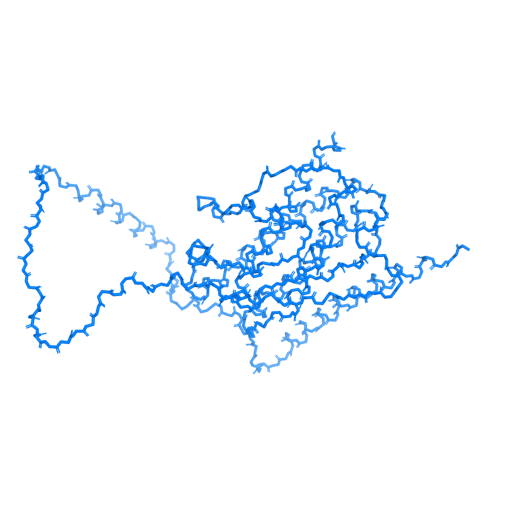829 C CA . ILE A 1 106 ? 16.639 -8.560 -8.952 1.00 67.38 106 ILE A CA 1
ATOM 830 C C . ILE A 1 106 ? 17.179 -7.905 -7.684 1.00 67.38 106 ILE A C 1
ATOM 832 O O . ILE A 1 106 ? 17.020 -8.469 -6.603 1.00 67.38 106 ILE A O 1
ATOM 836 N N . SER A 1 107 ? 17.927 -6.808 -7.83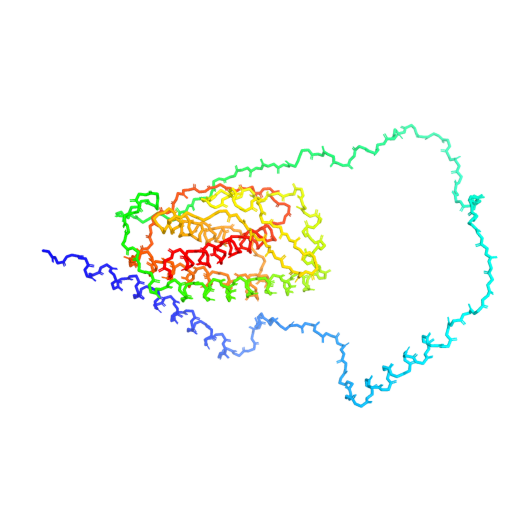1 1.00 68.31 107 SER A N 1
ATOM 837 C CA . SER A 1 107 ? 18.463 -6.098 -6.671 1.00 68.31 107 SER A CA 1
ATOM 838 C C . SER A 1 107 ? 17.274 -5.642 -5.842 1.00 68.31 107 SER A C 1
ATOM 840 O O . SER A 1 107 ? 16.382 -4.963 -6.350 1.00 68.31 107 SER A O 1
ATOM 842 N N . THR A 1 108 ? 17.224 -6.081 -4.593 1.00 83.19 108 THR A N 1
ATOM 843 C CA . THR A 1 108 ? 16.218 -5.642 -3.634 1.00 83.19 108 THR A CA 1
ATOM 844 C C . THR A 1 108 ? 16.943 -4.889 -2.542 1.00 83.19 108 THR A C 1
ATOM 846 O O . THR A 1 108 ? 17.486 -5.496 -1.615 1.00 83.19 108 THR A O 1
ATOM 849 N N . LYS A 1 109 ? 16.970 -3.564 -2.655 1.00 91.75 109 LYS A N 1
ATOM 850 C CA . LYS A 1 109 ? 17.443 -2.699 -1.582 1.00 91.75 109 LYS A CA 1
ATOM 851 C C . LYS A 1 109 ? 16.231 -2.217 -0.805 1.00 91.75 109 LYS A C 1
ATOM 853 O O . LYS A 1 109 ? 15.615 -1.211 -1.149 1.00 91.75 109 LYS A O 1
ATOM 858 N N . ILE A 1 110 ? 15.883 -2.975 0.228 1.00 93.88 110 ILE A N 1
ATOM 859 C CA . ILE A 1 110 ? 14.821 -2.588 1.150 1.00 93.88 110 ILE A CA 1
ATOM 860 C C . ILE A 1 110 ? 15.344 -1.456 2.035 1.00 93.88 110 ILE A C 1
ATOM 862 O O . ILE A 1 110 ? 16.372 -1.607 2.697 1.00 93.88 110 ILE A O 1
ATOM 866 N N . VAL A 1 111 ? 14.668 -0.310 2.001 1.00 93.94 111 VAL A N 1
ATOM 867 C CA . VAL A 1 111 ? 15.000 0.874 2.801 1.00 93.94 111 VAL A CA 1
ATOM 868 C C . VAL A 1 111 ? 13.813 1.254 3.687 1.00 93.94 111 VAL A C 1
ATOM 870 O O . VAL A 1 111 ? 12.667 0.964 3.325 1.00 93.94 111 VAL A O 1
ATOM 873 N N . PRO A 1 112 ? 14.056 1.901 4.840 1.00 94.50 112 PRO A N 1
ATOM 874 C CA . PRO A 1 112 ? 12.974 2.385 5.685 1.00 94.50 112 PRO A CA 1
ATOM 875 C C . PRO A 1 112 ? 12.184 3.498 4.984 1.00 94.50 112 PRO A C 1
ATOM 877 O O . PRO A 1 112 ? 12.764 4.410 4.394 1.00 94.50 112 PRO A O 1
ATOM 880 N N . LEU A 1 113 ? 10.861 3.432 5.105 1.00 94.88 113 LEU A N 1
ATOM 881 C CA . LEU A 1 113 ? 9.929 4.524 4.848 1.00 94.88 113 LEU A CA 1
ATOM 882 C C . LEU A 1 113 ? 9.487 5.059 6.212 1.00 94.88 113 LEU A C 1
ATOM 884 O O . LEU A 1 113 ? 8.647 4.461 6.888 1.00 94.88 113 LEU A O 1
ATOM 888 N N . LEU A 1 114 ? 10.127 6.147 6.641 1.00 91.50 114 LEU A N 1
ATOM 889 C CA . LEU A 1 114 ? 9.793 6.811 7.896 1.00 91.50 114 LEU A CA 1
ATOM 890 C C . LEU A 1 114 ? 8.480 7.563 7.710 1.00 91.50 114 LEU A C 1
ATOM 892 O O . LEU A 1 114 ? 8.396 8.479 6.898 1.00 91.50 114 LEU A O 1
ATOM 896 N N . THR A 1 115 ? 7.466 7.152 8.455 1.00 89.44 115 THR A N 1
ATOM 897 C CA . THR A 1 115 ? 6.149 7.784 8.433 1.00 89.44 115 THR A CA 1
ATOM 898 C C . THR A 1 115 ? 6.058 8.848 9.519 1.00 89.44 115 THR A C 1
ATOM 900 O O . THR A 1 115 ? 6.567 8.640 10.625 1.00 89.44 115 THR A O 1
ATOM 903 N N . ASN A 1 116 ? 5.375 9.956 9.245 1.00 86.50 116 ASN A N 1
ATOM 904 C CA . ASN A 1 116 ? 5.174 11.040 10.199 1.00 86.50 116 ASN A CA 1
ATOM 905 C C . ASN A 1 116 ? 4.482 10.513 11.463 1.00 86.50 116 ASN A C 1
ATOM 907 O O . ASN A 1 116 ? 3.444 9.855 11.401 1.00 86.50 116 ASN A O 1
ATOM 911 N N . GLN A 1 117 ? 5.088 10.797 12.616 1.00 89.06 117 GLN A N 1
ATOM 912 C CA . GLN A 1 117 ? 4.546 10.477 13.934 1.00 89.06 117 GLN A CA 1
ATOM 913 C C . GLN A 1 117 ? 4.130 11.778 14.614 1.00 89.06 117 GLN A C 1
ATOM 915 O O . GLN A 1 117 ? 4.905 12.733 14.658 1.00 89.06 117 GLN A O 1
ATOM 920 N N . THR A 1 118 ? 2.928 11.808 15.177 1.00 90.75 118 THR A N 1
ATOM 921 C CA . THR A 1 118 ? 2.439 12.926 15.986 1.00 90.75 118 THR A CA 1
ATOM 922 C C . THR A 1 118 ? 2.540 12.563 17.462 1.00 90.75 118 THR A C 1
ATOM 924 O O . THR A 1 118 ? 2.014 11.532 17.894 1.00 90.75 118 THR A O 1
ATOM 927 N N . GLU A 1 119 ? 3.219 13.404 18.243 1.00 89.44 119 GLU A N 1
ATOM 928 C CA . GLU A 1 119 ? 3.335 13.225 19.691 1.00 89.44 119 GLU A CA 1
ATOM 929 C C . GLU A 1 119 ? 1.942 13.180 20.344 1.00 89.44 119 GLU A C 1
ATOM 931 O O . GLU A 1 119 ? 1.059 13.971 20.019 1.00 89.44 119 GLU A O 1
ATOM 936 N N . GLY A 1 120 ? 1.734 12.219 21.248 1.00 87.75 120 GLY A N 1
ATOM 937 C CA . GLY A 1 120 ? 0.470 12.042 21.969 1.00 87.75 120 GLY A CA 1
ATOM 938 C C . GLY A 1 120 ? -0.613 11.237 21.241 1.00 87.75 120 GLY A C 1
ATOM 939 O O . GLY A 1 120 ? -1.635 10.944 21.857 1.00 87.75 120 GLY A O 1
ATOM 940 N N . ARG A 1 121 ? -0.408 10.834 19.977 1.00 90.25 121 ARG A N 1
ATOM 941 C CA . ARG A 1 121 ? -1.352 9.965 19.250 1.00 90.25 121 ARG A CA 1
ATOM 942 C C . ARG A 1 121 ? -1.024 8.477 19.415 1.00 90.25 121 ARG A C 1
ATOM 944 O O . ARG A 1 121 ? 0.144 8.081 19.427 1.00 90.25 121 ARG A O 1
ATOM 951 N N . GLU A 1 122 ? -2.063 7.651 19.517 1.00 91.50 122 GLU A N 1
ATOM 952 C CA . GLU A 1 122 ? -1.945 6.188 19.579 1.00 91.50 122 GLU A CA 1
ATOM 953 C C . GLU A 1 122 ? -1.487 5.606 18.231 1.00 91.50 122 GLU A C 1
ATOM 955 O O . GLU A 1 122 ? -1.714 6.195 17.171 1.00 91.50 122 GLU A O 1
ATOM 960 N N . GLN A 1 123 ? -0.835 4.441 18.269 1.00 93.81 123 GLN A N 1
ATOM 961 C CA . GLN A 1 123 ? -0.500 3.687 17.059 1.00 93.81 123 GLN A CA 1
ATOM 962 C C . GLN A 1 123 ? -1.774 3.117 16.431 1.00 93.81 123 GLN A C 1
ATOM 964 O O . GLN A 1 123 ? -2.697 2.722 17.142 1.00 93.81 123 GLN A O 1
ATOM 969 N N . CYS A 1 124 ? -1.816 3.005 15.103 1.00 93.56 124 CYS A N 1
ATOM 970 C CA . CYS A 1 124 ? -2.986 2.467 14.407 1.00 93.56 124 CYS A CA 1
ATOM 971 C C . CYS A 1 124 ? -3.337 1.036 14.839 1.00 93.56 124 CYS A C 1
ATOM 973 O O . CYS A 1 124 ? -4.506 0.671 14.851 1.00 93.56 124 CYS A O 1
ATOM 975 N N . THR A 1 125 ? -2.357 0.236 15.261 1.00 89.19 125 THR A N 1
ATOM 976 C CA . THR A 1 125 ? -2.594 -1.122 15.777 1.00 89.19 125 THR A CA 1
ATOM 977 C C . THR A 1 125 ? -3.328 -1.159 17.114 1.00 89.19 125 THR A C 1
ATOM 979 O O . THR A 1 125 ? -3.952 -2.168 17.426 1.00 89.19 125 THR A O 1
ATOM 982 N N . ASP A 1 126 ? -3.255 -0.079 17.891 1.00 90.06 126 ASP A N 1
ATOM 983 C CA . ASP A 1 126 ? -3.824 0.014 19.240 1.00 90.06 126 ASP A CA 1
ATOM 984 C C . ASP A 1 126 ? -5.139 0.812 19.259 1.00 90.06 126 ASP A C 1
ATOM 986 O O . ASP A 1 126 ? -5.707 1.072 20.322 1.00 90.06 126 ASP A O 1
ATOM 990 N N . LEU A 1 127 ? -5.627 1.184 18.072 1.00 86.75 127 LEU A N 1
ATOM 991 C CA . LEU A 1 127 ? -6.749 2.082 17.860 1.00 86.75 127 LEU A CA 1
ATOM 992 C C . LEU A 1 127 ? -8.041 1.529 18.466 1.00 86.75 127 LEU A C 1
ATOM 994 O O . LEU A 1 127 ? -8.613 0.543 17.997 1.00 86.75 127 LEU A O 1
ATOM 998 N N . LYS A 1 128 ? -8.549 2.212 19.493 1.00 87.38 128 LYS A N 1
ATOM 999 C CA . LYS A 1 128 ? -9.888 1.950 20.029 1.00 87.38 128 LYS A CA 1
ATOM 1000 C C . LYS A 1 128 ? -10.902 2.778 19.267 1.00 87.38 128 LYS A C 1
ATOM 1002 O O . LYS A 1 128 ? -10.831 4.002 19.269 1.00 87.38 128 LYS A O 1
ATOM 1007 N N . MET A 1 129 ? -11.870 2.107 18.657 1.00 90.81 129 MET A N 1
ATOM 1008 C CA . MET A 1 129 ? -12.827 2.771 17.784 1.00 90.81 129 MET A CA 1
ATOM 1009 C C . MET A 1 129 ? -14.269 2.338 18.049 1.00 90.81 129 MET A C 1
ATOM 1011 O O . MET A 1 129 ? -14.523 1.226 18.519 1.00 90.81 129 MET A O 1
ATOM 1015 N N . THR A 1 130 ? -15.208 3.232 17.742 1.00 92.12 130 THR A N 1
ATOM 1016 C CA . THR A 1 130 ? -16.654 2.984 17.825 1.00 92.12 130 THR A CA 1
ATOM 1017 C C . THR A 1 130 ? -17.216 3.149 16.417 1.00 92.12 130 THR A C 1
ATOM 1019 O O . THR A 1 130 ? -17.523 4.276 16.033 1.00 92.12 130 THR A O 1
ATOM 1022 N N . PRO A 1 131 ? -17.297 2.065 15.622 1.00 92.31 131 PRO A N 1
ATOM 1023 C CA . PRO A 1 131 ? -17.583 2.194 14.201 1.00 92.31 131 PRO A CA 1
ATOM 1024 C C . PRO A 1 131 ? -18.931 2.858 13.926 1.00 92.31 131 PRO A C 1
ATOM 1026 O O . PRO A 1 131 ? -19.948 2.476 14.508 1.00 92.31 131 PRO A O 1
ATOM 1029 N N . ASN A 1 132 ? -18.941 3.805 12.994 1.00 93.31 132 ASN A N 1
ATOM 1030 C CA . ASN A 1 132 ? -20.145 4.428 12.473 1.00 93.31 132 ASN A CA 1
ATOM 1031 C C . ASN A 1 132 ? -20.505 3.802 11.117 1.00 93.31 132 ASN A C 1
ATOM 1033 O O . ASN A 1 132 ? -20.016 4.202 10.058 1.00 93.31 132 ASN A O 1
ATOM 1037 N N . ILE A 1 133 ? -21.375 2.794 11.176 1.00 94.50 133 ILE A N 1
ATOM 1038 C CA . ILE A 1 133 ? -21.803 1.980 10.030 1.00 94.50 133 ILE A CA 1
ATOM 1039 C C . ILE A 1 133 ? -22.515 2.839 8.967 1.00 94.50 133 ILE A C 1
ATOM 1041 O O . ILE A 1 133 ? -22.426 2.530 7.780 1.00 94.50 133 ILE A O 1
ATOM 1045 N N . GLU A 1 134 ? -23.156 3.949 9.355 1.00 94.19 134 GLU A N 1
ATOM 1046 C CA . GLU A 1 134 ? -23.886 4.837 8.435 1.00 94.19 134 GLU A CA 1
ATOM 1047 C C . GLU A 1 134 ? -22.972 5.467 7.371 1.00 94.19 134 GLU A C 1
ATOM 1049 O O . GLU A 1 134 ? -23.418 5.755 6.259 1.00 94.19 134 GLU A O 1
ATOM 1054 N N . HIS A 1 135 ? -21.675 5.620 7.665 1.00 95.94 135 HIS A N 1
ATOM 1055 C CA . HIS A 1 135 ? -20.703 6.182 6.726 1.00 95.94 135 HIS A CA 1
ATOM 1056 C C . HIS A 1 135 ? -20.117 5.167 5.740 1.00 95.94 135 HIS A C 1
ATOM 1058 O O . HIS A 1 135 ? -19.456 5.579 4.787 1.00 95.94 135 HIS A O 1
ATOM 1064 N N . LEU A 1 136 ? -20.364 3.861 5.904 1.00 96.62 136 LEU A N 1
ATOM 1065 C CA . LEU A 1 136 ? -19.764 2.842 5.034 1.00 96.62 136 LEU A CA 1
ATOM 1066 C C . LEU A 1 136 ? -20.134 3.026 3.561 1.00 96.62 136 LEU A C 1
ATOM 1068 O O . LEU A 1 136 ? -19.284 2.851 2.693 1.00 96.62 136 LEU A O 1
ATOM 1072 N N . GLN A 1 137 ? -21.381 3.409 3.276 1.00 97.25 137 GLN A N 1
ATOM 1073 C CA . GLN A 1 137 ? -21.841 3.622 1.903 1.00 97.25 137 GLN A CA 1
ATOM 1074 C C . GLN A 1 137 ? -21.093 4.781 1.230 1.00 97.25 137 GLN A C 1
ATOM 1076 O O . GLN A 1 137 ? -20.698 4.672 0.071 1.00 97.25 137 GLN A O 1
ATOM 1081 N N . VAL A 1 138 ? -20.874 5.871 1.971 1.00 97.06 138 VAL A N 1
ATOM 1082 C CA . VAL A 1 138 ? -20.145 7.050 1.485 1.00 97.06 138 VAL A CA 1
ATOM 1083 C C . VAL A 1 138 ? -18.668 6.709 1.292 1.00 97.06 138 VAL A C 1
ATOM 1085 O O . VAL A 1 138 ? -18.100 7.012 0.245 1.00 97.06 138 VAL A O 1
ATOM 1088 N N . ALA A 1 139 ? -18.061 6.003 2.249 1.00 97.81 139 ALA A N 1
ATOM 1089 C CA . ALA A 1 139 ? -16.675 5.558 2.148 1.00 97.81 139 ALA A CA 1
ATOM 1090 C C . ALA A 1 139 ? -16.451 4.609 0.957 1.00 97.81 139 ALA A C 1
ATOM 1092 O O . ALA A 1 139 ? -15.453 4.747 0.248 1.00 97.81 139 ALA A O 1
ATOM 1093 N N . LEU A 1 140 ? -17.396 3.699 0.682 1.00 98.19 140 LEU A N 1
ATOM 1094 C CA . LEU A 1 140 ? -17.371 2.849 -0.512 1.00 98.19 140 LEU A CA 1
ATOM 1095 C C . LEU A 1 140 ? -17.395 3.686 -1.796 1.00 98.19 140 LEU A C 1
ATOM 1097 O O . LEU A 1 140 ? -16.597 3.445 -2.700 1.00 98.19 140 LEU A O 1
ATOM 1101 N N . GLU A 1 141 ? -18.306 4.656 -1.890 1.00 97.94 141 GLU A N 1
ATOM 1102 C CA . GLU A 1 141 ? -18.430 5.510 -3.072 1.00 97.94 141 GLU A CA 1
ATOM 1103 C C . GLU A 1 141 ? -17.149 6.319 -3.319 1.00 97.94 141 GLU A C 1
ATOM 1105 O O . GLU A 1 141 ? -16.641 6.353 -4.443 1.00 97.94 141 GLU A O 1
ATOM 1110 N N . VAL A 1 142 ? -16.573 6.903 -2.264 1.00 97.88 142 VAL A N 1
ATOM 1111 C CA . VAL A 1 142 ? -15.305 7.640 -2.345 1.00 97.88 142 VAL A CA 1
ATOM 1112 C C . VAL A 1 142 ? -14.155 6.724 -2.760 1.00 97.88 142 VAL A C 1
ATOM 1114 O O . VAL A 1 142 ? -13.398 7.090 -3.665 1.00 97.88 142 VAL A O 1
ATOM 1117 N N . ALA A 1 143 ? -14.042 5.528 -2.177 1.00 98.06 143 ALA A N 1
ATOM 1118 C CA . ALA A 1 143 ? -13.004 4.559 -2.530 1.00 98.06 143 ALA A CA 1
ATOM 1119 C C . ALA A 1 143 ? -13.104 4.111 -3.992 1.00 98.06 143 ALA A C 1
ATOM 1121 O O . ALA A 1 143 ? -12.099 4.108 -4.707 1.00 98.06 143 ALA A O 1
ATOM 1122 N N . LYS A 1 144 ? -14.320 3.813 -4.460 1.00 97.88 144 LYS A N 1
ATOM 1123 C CA . LYS A 1 144 ? -14.583 3.419 -5.845 1.00 97.88 144 LYS A CA 1
ATOM 1124 C C . LYS A 1 144 ? -14.213 4.528 -6.831 1.00 97.88 144 LYS A C 1
ATOM 1126 O O . LYS A 1 144 ? -13.408 4.306 -7.735 1.00 97.88 144 LYS A O 1
ATOM 1131 N N . ASN A 1 145 ? -14.736 5.737 -6.621 1.00 97.25 145 ASN A N 1
ATOM 1132 C CA . ASN A 1 145 ? -14.455 6.889 -7.485 1.00 97.25 145 ASN A CA 1
ATOM 1133 C C . ASN A 1 145 ? -12.957 7.220 -7.506 1.00 97.25 145 ASN A C 1
ATOM 1135 O O . ASN A 1 145 ? -12.386 7.530 -8.551 1.00 97.25 145 ASN A O 1
ATOM 1139 N N . THR A 1 146 ? -12.299 7.102 -6.352 1.00 97.38 146 THR A N 1
ATOM 1140 C CA . THR A 1 146 ? -10.857 7.311 -6.231 1.00 97.38 146 THR A CA 1
ATOM 1141 C C . THR A 1 146 ? -10.067 6.270 -7.011 1.00 97.38 146 THR A C 1
ATOM 1143 O O . THR A 1 146 ? -9.165 6.631 -7.767 1.00 97.38 146 THR A O 1
ATOM 1146 N N . ARG A 1 147 ? -10.393 4.981 -6.864 1.00 97.81 147 ARG A N 1
ATOM 1147 C CA . ARG A 1 147 ? -9.730 3.903 -7.607 1.00 97.81 147 ARG A CA 1
ATOM 1148 C C . ARG A 1 147 ? -9.845 4.124 -9.109 1.00 97.81 147 ARG A C 1
ATOM 1150 O O . ARG A 1 147 ? -8.843 4.021 -9.818 1.00 97.81 147 ARG A O 1
ATOM 1157 N N . GLU A 1 148 ? -11.044 4.454 -9.583 1.00 97.06 148 GLU A N 1
ATOM 1158 C CA . GLU A 1 148 ? -11.298 4.749 -10.993 1.00 97.06 148 GLU A CA 1
ATOM 1159 C C . GLU A 1 148 ? -10.466 5.950 -11.474 1.00 97.06 148 GLU A C 1
ATOM 1161 O O . GLU A 1 148 ? -9.813 5.864 -12.518 1.00 97.06 148 GLU A O 1
ATOM 1166 N N . ALA A 1 149 ? -10.405 7.033 -10.692 1.00 97.25 149 ALA A N 1
ATOM 1167 C CA . ALA A 1 149 ? -9.619 8.223 -11.016 1.00 97.25 149 ALA A CA 1
ATOM 1168 C C . ALA A 1 149 ? -8.106 7.944 -11.061 1.00 97.25 149 ALA A C 1
ATOM 1170 O O . ALA A 1 149 ? -7.438 8.311 -12.028 1.00 97.25 149 ALA A O 1
ATOM 1171 N N . VAL A 1 150 ? -7.564 7.244 -10.061 1.00 97.62 150 VAL A N 1
ATOM 1172 C CA . VAL A 1 150 ? -6.151 6.828 -9.997 1.00 97.62 150 VAL A CA 1
ATOM 1173 C C . VAL A 1 150 ? -5.796 5.939 -11.189 1.00 97.62 150 VAL A C 1
ATOM 1175 O O . VAL A 1 150 ? -4.770 6.151 -11.845 1.00 97.62 150 VAL A O 1
ATOM 1178 N N . LEU A 1 151 ? -6.646 4.959 -11.510 1.00 97.50 151 LEU A N 1
ATOM 1179 C CA . LEU A 1 151 ? -6.447 4.076 -12.656 1.00 97.50 151 LEU A CA 1
ATOM 1180 C C . LEU A 1 151 ? -6.474 4.861 -13.974 1.00 97.50 151 LEU A C 1
ATOM 1182 O O . LEU A 1 151 ? -5.648 4.606 -14.854 1.00 97.50 151 LEU A O 1
ATOM 1186 N N . CYS A 1 152 ? -7.399 5.812 -14.108 1.00 97.31 152 CYS A N 1
ATOM 1187 C CA . CYS A 1 152 ? -7.511 6.681 -15.274 1.00 97.31 152 CYS A CA 1
ATOM 1188 C C . CYS A 1 152 ? -6.251 7.537 -15.456 1.00 97.31 152 CYS A C 1
ATOM 1190 O O . CYS A 1 152 ? -5.590 7.432 -16.489 1.00 97.31 152 CYS A O 1
ATOM 1192 N N . LEU A 1 153 ? -5.850 8.288 -14.428 1.00 97.19 153 LEU A N 1
ATOM 1193 C CA . LEU A 1 153 ? -4.660 9.143 -14.463 1.00 97.19 153 LEU A CA 1
ATOM 1194 C C . LEU A 1 153 ? -3.385 8.344 -14.742 1.00 97.19 153 LEU A C 1
ATOM 1196 O O . LEU A 1 153 ? -2.541 8.780 -15.520 1.00 97.19 153 LEU A O 1
ATOM 1200 N N . THR A 1 154 ? -3.264 7.139 -14.178 1.00 97.31 154 THR A N 1
ATOM 1201 C CA . THR A 1 154 ? -2.136 6.242 -14.472 1.00 97.31 154 THR A CA 1
ATOM 1202 C C . THR A 1 154 ? -2.126 5.833 -15.946 1.00 97.31 154 THR A C 1
ATOM 1204 O O . THR A 1 154 ? -1.080 5.863 -16.592 1.00 97.31 154 THR A O 1
ATOM 1207 N N . LYS A 1 155 ? -3.283 5.471 -16.515 1.00 97.19 155 LYS A N 1
ATOM 1208 C CA . LYS A 1 155 ? -3.401 5.130 -17.944 1.00 97.19 155 LYS A CA 1
ATOM 1209 C C . LYS A 1 155 ? -3.075 6.327 -18.843 1.00 97.19 155 LYS A C 1
ATOM 1211 O O . LYS A 1 155 ? -2.413 6.143 -19.863 1.00 97.19 155 LYS A O 1
ATOM 1216 N N . GLU A 1 156 ? -3.510 7.532 -18.482 1.00 96.62 156 GLU A N 1
ATOM 1217 C CA . GLU A 1 156 ? -3.196 8.764 -19.216 1.00 96.62 156 GLU A CA 1
ATOM 1218 C C . GLU A 1 156 ? -1.702 9.095 -19.169 1.00 96.62 156 GLU A C 1
ATOM 1220 O O . GLU A 1 156 ? -1.097 9.349 -20.213 1.00 96.62 156 GLU A O 1
ATOM 1225 N N . TRP A 1 157 ? -1.094 9.002 -17.987 1.00 97.12 157 TRP A N 1
ATOM 1226 C CA . TRP A 1 157 ? 0.340 9.183 -17.786 1.00 97.12 157 TRP A CA 1
ATOM 1227 C C . TRP A 1 157 ? 1.165 8.213 -18.641 1.00 97.12 157 TRP A C 1
ATOM 1229 O O . TRP A 1 157 ? 2.057 8.643 -19.374 1.00 97.12 157 TRP A O 1
ATOM 1239 N N . LEU A 1 158 ? 0.823 6.920 -18.627 1.00 96.88 158 LEU A N 1
ATOM 1240 C CA . LEU A 1 158 ? 1.485 5.909 -19.460 1.00 96.88 158 LEU A CA 1
ATOM 1241 C C . LEU A 1 158 ? 1.305 6.188 -20.953 1.00 96.88 158 LEU A C 1
ATOM 1243 O O . LEU A 1 158 ? 2.260 6.101 -21.724 1.00 96.88 158 LEU A O 1
ATOM 1247 N N . ARG A 1 159 ? 0.099 6.585 -21.373 1.00 96.25 159 ARG A N 1
ATOM 1248 C CA . ARG A 1 159 ? -0.172 6.930 -22.773 1.00 96.25 159 ARG A CA 1
ATOM 1249 C C . ARG A 1 159 ? 0.677 8.112 -23.238 1.00 96.25 159 ARG A C 1
ATOM 1251 O O . ARG A 1 159 ? 1.159 8.085 -24.368 1.00 96.25 159 ARG A O 1
ATOM 1258 N N . ASN A 1 160 ? 0.897 9.112 -22.384 1.00 94.56 160 ASN A N 1
ATOM 1259 C CA . ASN A 1 160 ? 1.783 10.242 -22.677 1.00 94.56 160 ASN A CA 1
ATOM 1260 C C . ASN A 1 160 ? 3.251 9.808 -22.877 1.00 94.56 160 ASN A C 1
ATOM 1262 O O . ASN A 1 160 ? 4.008 10.495 -23.555 1.00 94.56 160 ASN A O 1
ATOM 1266 N N . GLN A 1 161 ? 3.638 8.643 -22.349 1.00 92.69 161 GLN A N 1
ATOM 1267 C CA . GLN A 1 161 ? 4.952 8.023 -22.550 1.00 92.69 161 GLN A CA 1
ATOM 1268 C C . GLN A 1 161 ? 4.964 6.952 -23.658 1.00 92.69 161 GLN A C 1
ATOM 1270 O O . GLN A 1 161 ? 5.960 6.259 -23.827 1.00 92.69 161 GLN A O 1
ATOM 1275 N N . ASN A 1 162 ? 3.890 6.828 -24.451 1.00 94.81 162 ASN A N 1
ATOM 1276 C CA . ASN A 1 162 ? 3.693 5.780 -25.468 1.00 94.81 162 ASN A CA 1
ATOM 1277 C C . ASN A 1 162 ? 3.662 4.347 -24.910 1.00 94.81 162 ASN A C 1
ATOM 1279 O O . ASN A 1 162 ? 4.023 3.394 -25.601 1.00 94.81 162 ASN A O 1
ATOM 1283 N N . HIS A 1 163 ? 3.227 4.190 -23.665 1.00 94.81 163 HIS A N 1
ATOM 1284 C CA . HIS A 1 163 ? 3.105 2.909 -22.984 1.00 94.81 163 HIS A CA 1
ATOM 1285 C C . HIS A 1 163 ? 1.636 2.541 -22.742 1.00 94.81 163 HIS A C 1
ATOM 1287 O O . HIS A 1 163 ? 0.725 3.363 -22.881 1.00 94.81 163 HIS A O 1
ATOM 1293 N N . THR A 1 164 ? 1.389 1.286 -22.359 1.00 95.56 164 THR A N 1
ATOM 1294 C CA . THR A 1 164 ? 0.064 0.831 -21.922 1.00 95.56 164 THR A CA 1
ATOM 1295 C C . THR A 1 164 ? 0.167 0.061 -20.617 1.00 95.56 164 THR A C 1
ATOM 1297 O O . THR A 1 164 ? 1.126 -0.672 -20.385 1.00 95.56 164 THR A O 1
ATOM 1300 N N . LEU A 1 165 ? -0.862 0.178 -19.776 1.00 96.19 165 LEU A N 1
ATOM 1301 C CA . LEU A 1 165 ? -0.891 -0.497 -18.480 1.00 96.19 165 LEU A CA 1
ATOM 1302 C C . LEU A 1 165 ? -0.678 -2.025 -18.577 1.00 96.19 165 LEU A C 1
ATOM 1304 O O . LEU A 1 165 ? 0.168 -2.530 -17.842 1.00 96.19 165 LEU A O 1
ATOM 1308 N N . PRO A 1 166 ? -1.349 -2.783 -19.475 1.00 95.94 166 PRO A N 1
ATOM 1309 C CA . PRO A 1 166 ? -1.118 -4.228 -19.582 1.00 95.94 166 PRO A CA 1
ATOM 1310 C C . PRO A 1 166 ? 0.316 -4.579 -20.001 1.00 95.94 166 PRO A C 1
ATOM 1312 O O . PRO A 1 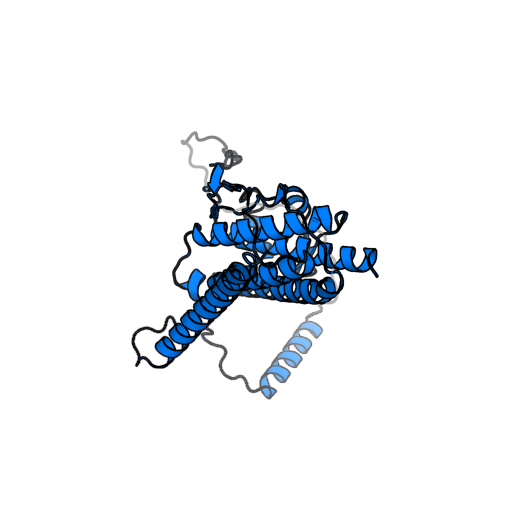166 ? 0.886 -5.553 -19.509 1.00 95.94 166 PRO A O 1
ATOM 1315 N N . GLN A 1 167 ? 0.901 -3.787 -20.905 1.00 94.44 167 GLN A N 1
ATOM 1316 C CA . GLN A 1 167 ? 2.268 -3.983 -21.382 1.00 94.44 167 GLN A CA 1
ATOM 1317 C C . GLN A 1 167 ? 3.284 -3.769 -20.259 1.00 94.44 167 GLN A C 1
ATOM 1319 O O . GLN A 1 167 ? 4.191 -4.587 -20.093 1.00 94.44 167 GLN A O 1
ATOM 1324 N N . ASP A 1 168 ? 3.121 -2.711 -19.471 1.00 95.19 168 ASP A N 1
ATOM 1325 C CA . ASP A 1 168 ? 4.062 -2.386 -18.401 1.00 95.19 168 ASP A CA 1
ATOM 1326 C C . ASP A 1 168 ? 3.894 -3.316 -17.200 1.00 95.19 168 ASP A C 1
ATOM 1328 O O . ASP A 1 168 ? 4.887 -3.786 -16.649 1.00 95.19 168 ASP A O 1
ATOM 1332 N N . LEU A 1 169 ? 2.661 -3.703 -16.855 1.00 95.69 169 LEU A N 1
ATOM 1333 C CA . LEU A 1 169 ? 2.422 -4.741 -15.847 1.00 95.69 169 LEU A CA 1
ATOM 1334 C C . LEU A 1 169 ? 3.113 -6.060 -16.211 1.00 95.69 169 LEU A C 1
ATOM 1336 O O . LEU A 1 169 ? 3.671 -6.719 -15.337 1.00 95.69 169 LEU A O 1
ATOM 1340 N N . HIS A 1 170 ? 3.094 -6.443 -17.492 1.00 93.75 170 HIS A N 1
ATOM 1341 C CA . HIS A 1 170 ? 3.814 -7.623 -17.964 1.00 93.75 170 HIS A CA 1
ATOM 1342 C C . HIS A 1 170 ? 5.335 -7.423 -17.922 1.00 93.75 170 HIS A C 1
ATOM 1344 O O . HIS A 1 170 ? 6.050 -8.283 -17.414 1.00 93.75 170 HIS A O 1
ATOM 1350 N N . SER A 1 171 ? 5.829 -6.282 -18.409 1.00 92.62 171 SER A N 1
ATOM 1351 C CA . SER A 1 171 ? 7.266 -5.979 -18.483 1.00 92.62 171 SER A CA 1
ATOM 1352 C C . SER A 1 171 ? 7.924 -5.917 -17.104 1.00 92.62 171 SER A C 1
ATOM 1354 O O . SER A 1 171 ? 9.069 -6.335 -16.939 1.00 92.62 171 SER A O 1
ATOM 1356 N N . TYR A 1 172 ? 7.183 -5.445 -16.100 1.00 91.56 172 TYR A N 1
ATOM 1357 C CA . TYR A 1 172 ? 7.656 -5.293 -14.729 1.00 91.56 172 TYR A CA 1
ATOM 1358 C C . TYR A 1 172 ? 7.116 -6.360 -13.773 1.00 91.56 172 TYR A C 1
ATOM 1360 O O . TYR A 1 172 ? 7.267 -6.218 -12.565 1.00 91.56 172 TYR A O 1
ATOM 1368 N N . SER A 1 173 ? 6.552 -7.466 -14.274 1.00 89.94 173 SER A N 1
ATOM 1369 C CA . SER A 1 173 ? 5.903 -8.486 -13.433 1.00 89.94 173 SER A CA 1
ATOM 1370 C C . SER A 1 173 ? 6.834 -9.161 -12.419 1.00 89.94 173 SER A C 1
ATOM 1372 O O . SER A 1 173 ? 6.366 -9.782 -11.468 1.00 89.94 173 SER A O 1
ATOM 1374 N N . LEU A 1 174 ? 8.149 -9.100 -12.648 1.00 88.06 174 LEU A N 1
ATOM 1375 C CA . LEU A 1 174 ? 9.169 -9.646 -11.750 1.00 88.06 174 LEU A CA 1
ATOM 1376 C C . LEU A 1 174 ? 9.696 -8.609 -10.745 1.00 88.06 174 LEU A C 1
ATOM 1378 O O . LEU A 1 174 ? 10.378 -8.976 -9.791 1.00 88.06 174 LEU A O 1
ATOM 1382 N N . HIS A 1 175 ? 9.388 -7.327 -10.939 1.00 89.62 175 HIS A N 1
ATOM 1383 C CA . HIS A 1 175 ? 9.787 -6.252 -10.044 1.00 89.62 175 HIS A CA 1
ATOM 1384 C C . HIS A 1 175 ? 8.664 -5.987 -9.043 1.00 89.62 175 HIS A C 1
ATOM 1386 O O . HIS A 1 175 ? 7.504 -5.822 -9.407 1.00 89.62 175 HIS A O 1
ATOM 1392 N N . SER A 1 176 ? 9.016 -5.963 -7.761 1.00 89.75 176 SER A N 1
ATOM 1393 C CA . SER A 1 176 ? 8.088 -5.619 -6.690 1.00 89.75 176 SER A CA 1
ATOM 1394 C C . SER A 1 176 ? 8.601 -4.388 -5.970 1.00 89.75 176 SER A C 1
ATOM 1396 O O . SER A 1 176 ? 9.785 -4.325 -5.613 1.00 89.75 176 SER A O 1
ATOM 1398 N N . LEU A 1 177 ? 7.708 -3.420 -5.754 1.00 93.31 177 LEU A N 1
ATOM 1399 C CA . LEU A 1 177 ? 7.975 -2.297 -4.862 1.00 93.31 177 LEU A CA 1
ATOM 1400 C C . LEU A 1 177 ? 8.165 -2.788 -3.421 1.00 93.31 177 LEU A C 1
ATOM 1402 O O . LEU A 1 177 ? 8.818 -2.113 -2.638 1.00 93.31 177 LEU A O 1
ATOM 1406 N N . ALA A 1 178 ? 7.644 -3.975 -3.086 1.00 92.75 178 ALA A N 1
ATOM 1407 C CA . ALA A 1 178 ? 7.757 -4.601 -1.772 1.00 92.75 178 ALA A CA 1
ATOM 1408 C C . ALA A 1 178 ? 7.388 -3.646 -0.623 1.00 92.75 178 ALA A C 1
ATOM 1410 O O . ALA A 1 178 ? 7.999 -3.706 0.443 1.00 92.75 178 ALA A O 1
ATOM 1411 N N . LEU A 1 179 ? 6.400 -2.772 -0.855 1.00 96.19 179 LEU A N 1
ATOM 1412 C CA . LEU A 1 179 ? 5.910 -1.847 0.154 1.00 96.19 179 LEU A CA 1
ATOM 1413 C C . LEU A 1 179 ? 5.300 -2.653 1.301 1.00 96.19 179 LEU A C 1
ATOM 1415 O O . LEU A 1 179 ? 4.500 -3.569 1.099 1.00 96.19 179 LEU A O 1
ATOM 1419 N N . LYS A 1 180 ? 5.719 -2.340 2.520 1.00 96.44 180 LYS A N 1
ATOM 1420 C CA . LYS A 1 180 ? 5.201 -2.954 3.737 1.00 96.44 180 LYS A CA 1
ATOM 1421 C C . LYS A 1 180 ? 4.110 -2.069 4.320 1.00 96.44 180 LYS A C 1
ATOM 1423 O O . LYS A 1 180 ? 4.374 -0.944 4.720 1.00 96.44 180 LYS A O 1
ATOM 1428 N N . HIS A 1 181 ? 2.902 -2.603 4.391 1.00 95.75 181 HIS A N 1
ATOM 1429 C CA . HIS A 1 181 ? 1.736 -1.990 5.022 1.00 95.75 181 HIS A CA 1
ATOM 1430 C C . HIS A 1 181 ? 0.757 -3.112 5.431 1.00 95.75 181 HIS A C 1
ATOM 1432 O O . HIS A 1 181 ? 0.948 -4.259 5.008 1.00 95.75 181 HIS A O 1
ATOM 1438 N N . PRO A 1 182 ? -0.273 -2.845 6.253 1.00 96.31 182 PRO A N 1
ATOM 1439 C CA . PRO A 1 182 ? -1.149 -3.899 6.782 1.00 96.31 182 PRO A CA 1
ATOM 1440 C C . PRO A 1 182 ? -1.853 -4.764 5.733 1.00 96.31 182 PRO A C 1
ATOM 1442 O O . PRO A 1 182 ? -2.082 -5.939 5.984 1.00 96.31 182 PRO A O 1
ATOM 1445 N N . LEU A 1 183 ? -2.143 -4.208 4.554 1.00 97.06 183 LEU A N 1
ATOM 1446 C CA . LEU A 1 183 ? -2.829 -4.902 3.455 1.00 97.06 183 LEU A CA 1
ATOM 1447 C C . LEU A 1 183 ? -1.876 -5.636 2.485 1.00 97.06 183 LEU A C 1
ATOM 1449 O O . LEU A 1 183 ? -2.270 -6.007 1.378 1.00 97.06 183 LEU A O 1
ATOM 1453 N N . GLN A 1 184 ? -0.600 -5.817 2.844 1.00 96.00 184 GLN A N 1
ATOM 1454 C CA . GLN A 1 184 ? 0.418 -6.364 1.935 1.00 96.00 184 GLN A CA 1
ATOM 1455 C C . GLN A 1 184 ? 0.122 -7.809 1.488 1.00 96.00 184 GLN A C 1
ATOM 1457 O O . GLN A 1 184 ? 0.480 -8.204 0.373 1.00 96.00 184 GLN A O 1
ATOM 1462 N N . SER A 1 185 ? -0.490 -8.628 2.348 1.00 95.75 185 SER A N 1
ATOM 1463 C CA . SER A 1 185 ? -0.914 -9.991 1.994 1.00 95.75 185 SER A CA 1
ATOM 1464 C C . SER A 1 185 ? -1.921 -9.971 0.849 1.00 95.75 185 SER A C 1
ATOM 1466 O O . SER A 1 185 ? -1.731 -10.658 -0.151 1.00 95.75 185 SER A O 1
ATOM 1468 N N . GLU A 1 186 ? -2.933 -9.122 0.965 1.00 97.50 186 GLU A N 1
ATOM 1469 C CA . GLU A 1 186 ? -4.030 -8.959 0.021 1.00 97.50 186 GLU A CA 1
ATOM 1470 C C . GLU A 1 186 ? -3.536 -8.373 -1.305 1.00 97.50 186 GLU A C 1
ATOM 1472 O O . GLU A 1 186 ? -3.954 -8.819 -2.373 1.00 97.50 186 GLU A O 1
ATOM 1477 N N . VAL A 1 187 ? -2.571 -7.445 -1.268 1.00 96.88 187 VAL A N 1
ATOM 1478 C CA . VAL A 1 187 ? -1.945 -6.859 -2.471 1.00 96.88 187 VAL A CA 1
ATOM 1479 C C . VAL A 1 187 ? -1.342 -7.928 -3.389 1.00 96.88 187 VAL A C 1
ATOM 1481 O O . VAL A 1 187 ? -1.384 -7.790 -4.617 1.00 96.88 187 VAL A O 1
ATOM 1484 N N . LYS A 1 188 ? -0.810 -9.019 -2.824 1.00 94.56 188 LYS A N 1
ATOM 1485 C CA . LYS A 1 188 ? -0.258 -10.145 -3.598 1.00 94.56 188 LYS A CA 1
ATOM 1486 C C . LYS A 1 188 ? -1.341 -10.962 -4.306 1.00 94.56 188 LYS A C 1
ATOM 1488 O O . LYS A 1 188 ? -1.035 -11.657 -5.274 1.00 94.56 188 LYS A O 1
ATOM 1493 N N . GLU A 1 189 ? -2.583 -10.881 -3.842 1.00 96.69 189 GLU A N 1
ATOM 1494 C CA . GLU A 1 189 ? -3.728 -11.609 -4.391 1.00 96.69 189 GLU A CA 1
ATOM 1495 C C . GLU A 1 189 ? -4.491 -10.810 -5.456 1.00 96.69 189 GLU A C 1
ATOM 1497 O O . GLU A 1 189 ? -5.249 -11.400 -6.231 1.00 96.69 189 GLU A O 1
ATOM 1502 N N . VAL A 1 190 ? -4.278 -9.491 -5.541 1.00 97.25 190 VAL A N 1
ATOM 1503 C CA . VAL A 1 190 ? -4.905 -8.637 -6.559 1.00 97.25 190 VAL A CA 1
ATOM 1504 C C . VAL A 1 190 ? -4.379 -8.988 -7.950 1.00 97.25 190 VAL A C 1
ATOM 1506 O O . VAL A 1 190 ? -3.173 -8.948 -8.215 1.00 97.25 190 VAL A O 1
ATOM 1509 N N . LYS A 1 191 ? -5.296 -9.283 -8.877 1.00 96.44 191 LYS A N 1
ATOM 1510 C CA . LYS A 1 191 ? -4.971 -9.657 -10.260 1.00 96.44 191 LYS A CA 1
ATOM 1511 C C . LYS A 1 191 ? -5.464 -8.607 -11.235 1.00 96.44 191 LYS A C 1
ATOM 1513 O O . LYS A 1 191 ? -6.607 -8.172 -11.153 1.00 96.44 191 LYS A O 1
ATOM 1518 N N . PHE A 1 192 ? -4.631 -8.269 -12.211 1.00 96.94 192 PHE A N 1
ATOM 1519 C CA . PHE A 1 192 ? -5.067 -7.480 -13.355 1.00 96.94 192 PHE A CA 1
ATOM 1520 C C . PHE A 1 192 ? -5.744 -8.384 -14.390 1.00 96.94 192 PHE A C 1
ATOM 1522 O O . PHE A 1 192 ? -5.155 -9.357 -14.866 1.00 96.94 192 PHE A O 1
ATOM 1529 N N . GLN A 1 193 ? -6.989 -8.073 -14.736 1.00 95.62 193 GLN A N 1
ATOM 1530 C CA . GLN A 1 193 ? -7.758 -8.775 -15.752 1.00 95.62 193 GLN A CA 1
ATOM 1531 C C . GLN A 1 193 ? -7.730 -7.977 -17.056 1.00 95.62 193 GLN A C 1
ATOM 1533 O O . GLN A 1 193 ? -8.507 -7.042 -17.242 1.00 95.62 193 GLN A O 1
ATOM 1538 N N . ASN A 1 194 ? -6.870 -8.384 -17.996 1.00 91.62 194 ASN A N 1
ATOM 1539 C CA . ASN A 1 194 ? -6.702 -7.708 -19.293 1.00 91.62 194 ASN A CA 1
ATOM 1540 C C . ASN A 1 194 ? -8.024 -7.476 -20.047 1.00 91.62 194 ASN A C 1
ATOM 1542 O O . ASN A 1 194 ? -8.156 -6.469 -20.732 1.00 91.62 194 ASN A O 1
ATOM 1546 N N . GLN A 1 195 ? -8.989 -8.395 -19.926 1.00 92.31 195 GLN A N 1
ATOM 1547 C CA . GLN A 1 195 ? -10.293 -8.300 -20.595 1.00 92.31 195 GLN A CA 1
ATOM 1548 C C . GLN A 1 195 ? -11.150 -7.144 -20.062 1.00 92.31 195 GLN A C 1
ATOM 1550 O O . GLN A 1 195 ? -11.847 -6.501 -20.839 1.00 92.31 195 GLN A O 1
ATOM 1555 N N . LEU A 1 196 ? -11.077 -6.879 -18.755 1.00 91.88 196 LEU A N 1
ATOM 1556 C CA . LEU A 1 196 ? -11.768 -5.762 -18.104 1.00 91.88 196 LEU A CA 1
ATOM 1557 C C . LEU A 1 196 ? -10.924 -4.481 -18.125 1.00 91.88 196 LEU A C 1
ATOM 1559 O O . LEU A 1 196 ? -11.443 -3.386 -17.945 1.00 91.88 196 LEU A O 1
ATOM 1563 N N . GLY A 1 197 ? -9.611 -4.615 -18.341 1.00 92.69 197 GLY A N 1
ATOM 1564 C CA . GLY A 1 197 ? -8.664 -3.515 -18.201 1.00 92.69 197 GLY A CA 1
ATOM 1565 C C . GLY A 1 197 ? -8.583 -3.005 -16.762 1.00 92.69 197 GLY A C 1
ATOM 1566 O O . GLY A 1 197 ? -8.345 -1.807 -16.567 1.00 92.69 197 GLY A O 1
ATOM 1567 N N . ASP A 1 198 ? -8.805 -3.897 -15.791 1.00 95.88 198 ASP A N 1
ATOM 1568 C CA . ASP A 1 198 ? -9.007 -3.548 -14.387 1.00 95.88 198 ASP A CA 1
ATOM 1569 C C . ASP A 1 198 ? -8.369 -4.550 -13.408 1.00 95.88 198 ASP A C 1
ATOM 1571 O O . ASP A 1 198 ? -8.060 -5.690 -13.765 1.00 95.88 198 ASP A O 1
ATOM 1575 N N . PHE A 1 199 ? -8.156 -4.110 -12.170 1.00 97.69 199 PHE A N 1
ATOM 1576 C CA . PHE A 1 199 ? -7.676 -4.916 -11.054 1.00 97.69 199 PHE A CA 1
ATOM 1577 C C . PHE A 1 199 ? -8.854 -5.502 -10.280 1.00 97.69 199 PHE A C 1
ATOM 1579 O O . PHE A 1 199 ? -9.830 -4.817 -9.997 1.00 97.69 199 PHE A O 1
ATOM 1586 N N . VAL A 1 200 ? -8.754 -6.781 -9.925 1.00 97.06 200 VAL A N 1
ATOM 1587 C CA . VAL A 1 200 ? -9.808 -7.515 -9.222 1.00 97.06 200 VAL A CA 1
ATOM 1588 C C . VAL A 1 200 ? -9.225 -8.216 -8.003 1.00 97.06 200 VAL A C 1
ATOM 1590 O O . VAL A 1 200 ? -8.151 -8.823 -8.067 1.00 97.06 200 VAL A O 1
ATOM 1593 N N . TYR A 1 201 ? -9.971 -8.156 -6.905 1.00 97.94 201 TYR A N 1
ATOM 1594 C CA . TYR A 1 201 ? -9.680 -8.809 -5.637 1.00 97.94 201 TYR A CA 1
ATOM 1595 C C . TYR A 1 201 ? -10.946 -9.496 -5.113 1.00 97.94 201 TYR A C 1
ATOM 1597 O O . TYR A 1 201 ? -12.054 -9.049 -5.384 1.00 97.94 201 TYR A O 1
ATOM 1605 N N . SER A 1 202 ? -10.786 -10.630 -4.430 1.00 95.31 202 SER A N 1
ATOM 1606 C CA . SER A 1 202 ? -11.910 -11.431 -3.912 1.00 95.31 202 SER A CA 1
ATOM 1607 C C . SER A 1 202 ? -11.549 -12.169 -2.620 1.00 95.31 202 SER A C 1
ATOM 1609 O O . SER A 1 202 ? -12.000 -13.287 -2.376 1.00 95.31 202 SER A O 1
ATOM 1611 N N . GLY A 1 203 ? -10.680 -11.571 -1.805 1.00 95.38 203 GLY A N 1
ATOM 1612 C CA . GLY A 1 203 ? -10.277 -12.172 -0.538 1.00 95.38 203 GLY A CA 1
ATOM 1613 C C . GLY A 1 203 ? -11.319 -11.988 0.565 1.00 95.38 203 GLY A C 1
ATOM 1614 O O . GLY A 1 203 ? -12.366 -11.359 0.386 1.00 95.38 203 GLY A O 1
ATOM 1615 N N . LYS A 1 204 ? -11.037 -12.588 1.720 1.00 94.81 204 LYS A N 1
ATOM 1616 C CA . LYS A 1 204 ? -11.931 -12.550 2.883 1.00 94.81 204 LYS A CA 1
ATOM 1617 C C . LYS A 1 204 ? -11.877 -11.184 3.564 1.00 94.81 204 LYS A C 1
ATOM 1619 O O . LYS A 1 204 ? -10.854 -10.510 3.514 1.00 94.81 204 LYS A O 1
ATOM 1624 N N . VAL A 1 205 ? -12.987 -10.824 4.200 1.00 96.06 205 VAL A N 1
ATOM 1625 C CA . VAL A 1 205 ? -13.159 -9.588 4.970 1.00 96.06 205 VAL A CA 1
ATOM 1626 C C . VAL A 1 205 ? -13.681 -9.977 6.347 1.00 96.06 205 VAL A C 1
ATOM 1628 O O . VAL A 1 205 ? -14.534 -10.864 6.437 1.00 96.06 205 VAL A O 1
ATOM 1631 N N . THR A 1 206 ? -13.121 -9.390 7.401 1.00 94.25 206 THR A N 1
ATOM 1632 C CA . THR A 1 206 ? -13.441 -9.730 8.790 1.00 94.25 206 THR A CA 1
ATOM 1633 C C . THR A 1 206 ? -14.424 -8.728 9.406 1.00 94.25 206 THR A C 1
ATOM 1635 O O . THR A 1 206 ? -15.549 -8.602 8.929 1.00 94.25 206 THR A O 1
ATOM 1638 N N . THR A 1 207 ? -14.054 -8.058 10.496 1.00 94.38 207 THR A N 1
ATOM 1639 C CA . THR A 1 207 ? -14.909 -7.121 11.239 1.00 94.38 207 THR A CA 1
ATOM 1640 C C . THR A 1 207 ? -14.446 -5.690 11.019 1.00 94.38 207 THR A C 1
ATOM 1642 O O . THR A 1 207 ? -13.279 -5.462 10.707 1.00 94.38 207 THR A O 1
ATOM 1645 N N . LEU A 1 208 ? -15.318 -4.702 11.255 1.00 94.94 208 LEU A N 1
ATOM 1646 C CA . LEU A 1 208 ? -14.908 -3.292 11.192 1.00 94.94 208 LEU A CA 1
ATOM 1647 C C . LEU A 1 208 ? -13.664 -3.037 12.051 1.00 94.94 208 LEU A C 1
ATOM 1649 O O . LEU A 1 208 ? -12.733 -2.391 11.582 1.00 94.94 208 LEU A O 1
ATOM 1653 N N . GLN A 1 209 ? -13.636 -3.598 13.266 1.00 93.25 209 GLN A N 1
ATOM 1654 C CA . GLN A 1 209 ? -12.565 -3.478 14.265 1.00 93.25 209 GLN A CA 1
ATOM 1655 C C . GLN A 1 209 ? -11.187 -3.888 13.748 1.00 93.25 209 GLN A C 1
ATOM 1657 O O . GLN A 1 209 ? -10.197 -3.278 14.133 1.00 93.25 209 GLN A O 1
ATOM 1662 N N . GLU A 1 210 ? -11.124 -4.886 12.875 1.00 93.56 210 GLU A N 1
ATOM 1663 C CA . GLU A 1 210 ? -9.866 -5.357 12.297 1.00 93.56 210 GLU A CA 1
ATOM 1664 C C . GLU A 1 210 ? -9.540 -4.646 10.978 1.00 93.56 210 GLU A C 1
ATOM 1666 O O . GLU A 1 210 ? -8.382 -4.327 10.711 1.00 93.56 210 GLU A O 1
ATOM 1671 N N . GLU A 1 211 ? -10.557 -4.359 10.164 1.00 95.69 211 GLU A N 1
ATOM 1672 C CA . GLU A 1 211 ? -10.361 -3.854 8.806 1.00 95.69 211 GLU A CA 1
ATOM 1673 C C . GLU A 1 211 ? -10.051 -2.355 8.757 1.00 95.69 211 GLU A C 1
ATOM 1675 O O . GLU A 1 211 ? -9.172 -1.927 8.007 1.00 95.69 211 GLU A O 1
ATOM 1680 N N . MET A 1 212 ? -10.726 -1.539 9.571 1.00 95.62 212 MET A N 1
ATOM 1681 C CA . MET A 1 212 ? -10.563 -0.081 9.518 1.00 95.62 212 MET A CA 1
ATOM 1682 C C . MET A 1 212 ? -9.160 0.393 9.911 1.00 95.62 212 MET A C 1
ATOM 1684 O O . MET A 1 212 ? -8.604 1.207 9.167 1.00 95.62 212 MET A O 1
ATOM 1688 N N . PRO A 1 213 ? -8.526 -0.117 10.989 1.00 95.50 213 PRO A N 1
ATOM 1689 C CA . PRO A 1 213 ? -7.144 0.244 11.293 1.00 95.50 213 PRO A CA 1
ATOM 1690 C C . PRO A 1 213 ? -6.179 -0.097 10.151 1.00 95.50 213 PRO A C 1
ATOM 1692 O O . PRO A 1 213 ? -5.294 0.696 9.834 1.00 95.50 213 PRO A O 1
ATOM 1695 N N . ALA A 1 214 ? -6.380 -1.240 9.484 1.00 96.44 214 ALA A N 1
ATOM 1696 C CA . ALA A 1 214 ? -5.549 -1.669 8.363 1.00 96.44 214 ALA A CA 1
ATOM 1697 C C . ALA A 1 214 ? -5.718 -0.775 7.121 1.00 96.44 214 ALA A C 1
ATOM 1699 O O . ALA A 1 214 ? -4.732 -0.490 6.432 1.00 96.44 214 ALA A O 1
ATOM 1700 N N . ILE A 1 215 ? -6.948 -0.324 6.844 1.00 97.25 215 ILE A N 1
ATOM 1701 C CA . ILE A 1 215 ? -7.265 0.629 5.769 1.00 97.25 215 ILE A CA 1
ATOM 1702 C C . ILE A 1 215 ? -6.603 1.983 6.045 1.00 97.25 215 ILE A C 1
ATOM 1704 O O . ILE A 1 215 ? -5.856 2.474 5.198 1.00 97.25 215 ILE A O 1
ATOM 1708 N N . ILE A 1 216 ? -6.828 2.548 7.236 1.00 96.75 216 ILE A N 1
ATOM 1709 C CA . ILE A 1 216 ? -6.285 3.848 7.661 1.00 96.75 216 ILE A CA 1
ATOM 1710 C C . ILE A 1 216 ? -4.753 3.830 7.594 1.00 96.75 216 ILE A C 1
ATOM 1712 O O . ILE A 1 216 ? -4.149 4.659 6.917 1.00 96.75 216 ILE A O 1
ATOM 1716 N N . GLU A 1 217 ? -4.109 2.843 8.224 1.00 96.75 217 GLU A N 1
ATOM 1717 C CA . GLU A 1 217 ? -2.645 2.740 8.232 1.00 96.75 217 GLU A CA 1
ATOM 1718 C C . GLU A 1 217 ? -2.082 2.539 6.814 1.00 96.75 217 GLU A C 1
ATOM 1720 O O . GLU A 1 217 ? -1.068 3.144 6.471 1.00 96.75 217 GLU A O 1
ATOM 1725 N N . SER A 1 218 ? -2.741 1.760 5.946 1.00 97.31 218 SER A N 1
ATOM 1726 C CA . SER A 1 218 ? -2.268 1.575 4.563 1.00 97.31 218 SER A CA 1
ATOM 1727 C C . SER A 1 218 ? -2.353 2.854 3.731 1.00 97.31 218 SER A C 1
ATOM 1729 O O . SER A 1 218 ? -1.435 3.135 2.964 1.00 97.31 218 SER A O 1
ATOM 1731 N N . LEU A 1 219 ? -3.420 3.641 3.886 1.00 97.19 219 LEU A N 1
ATOM 1732 C CA . LEU A 1 219 ? -3.554 4.929 3.205 1.00 97.19 219 LEU A CA 1
ATOM 1733 C C . LEU A 1 219 ? -2.494 5.934 3.689 1.00 97.19 219 LEU A C 1
ATOM 1735 O O . LEU A 1 219 ? -1.903 6.624 2.862 1.00 97.19 219 LEU A O 1
ATOM 1739 N N . LEU A 1 220 ? -2.186 5.958 4.994 1.00 96.06 220 LEU A N 1
ATOM 1740 C CA . LEU A 1 220 ? -1.112 6.794 5.545 1.00 96.06 220 LEU A CA 1
ATOM 1741 C C . LEU A 1 220 ? 0.249 6.380 4.975 1.00 96.06 220 LEU A C 1
ATOM 1743 O O . LEU A 1 220 ? 1.040 7.231 4.582 1.00 96.06 220 LEU A O 1
ATOM 1747 N N . VAL A 1 221 ? 0.540 5.079 4.890 1.00 96.88 221 VAL A N 1
ATOM 1748 C CA . VAL A 1 221 ? 1.804 4.598 4.305 1.00 96.88 221 VAL A CA 1
ATOM 1749 C C . VAL A 1 221 ? 1.922 4.987 2.826 1.00 96.88 221 VAL A C 1
ATOM 1751 O O . VAL A 1 221 ? 3.005 5.380 2.391 1.00 96.88 221 VAL A O 1
ATOM 1754 N N . LEU A 1 222 ? 0.831 4.918 2.055 1.00 97.00 222 LEU A N 1
ATOM 1755 C CA . LEU A 1 222 ? 0.822 5.363 0.657 1.00 97.00 222 LEU A CA 1
ATOM 1756 C C . LEU A 1 222 ? 1.070 6.866 0.524 1.00 97.00 222 LEU A C 1
ATOM 1758 O O . LEU A 1 222 ? 1.850 7.264 -0.335 1.00 97.00 222 LEU A O 1
ATOM 1762 N N . GLU A 1 223 ? 0.469 7.693 1.376 1.00 95.50 223 GLU A N 1
ATOM 1763 C CA . GLU A 1 223 ? 0.730 9.136 1.386 1.00 95.50 223 GLU A CA 1
ATOM 1764 C C . GLU A 1 223 ? 2.233 9.423 1.531 1.00 95.50 223 GLU A C 1
ATOM 1766 O O . GLU A 1 223 ? 2.827 10.065 0.665 1.00 95.50 223 GLU A O 1
ATOM 1771 N N . HIS A 1 224 ? 2.879 8.835 2.542 1.00 94.88 224 HIS A N 1
ATOM 1772 C CA . HIS A 1 224 ? 4.317 9.011 2.775 1.00 94.88 224 HIS A CA 1
ATOM 1773 C C . HIS A 1 224 ? 5.178 8.444 1.643 1.00 94.88 224 HIS A C 1
ATOM 1775 O O . HIS A 1 224 ? 6.232 8.993 1.330 1.00 94.88 224 HIS A O 1
ATOM 1781 N N . LEU A 1 225 ? 4.748 7.355 0.996 1.00 96.00 225 LEU A N 1
ATOM 1782 C CA . LEU A 1 225 ? 5.440 6.830 -0.179 1.00 96.00 225 LEU A CA 1
ATOM 1783 C C . LEU A 1 225 ? 5.500 7.880 -1.304 1.00 96.00 225 LEU A C 1
ATOM 1785 O O . LEU A 1 225 ? 6.530 8.011 -1.964 1.00 96.00 225 LEU A O 1
ATOM 1789 N N . TYR A 1 226 ? 4.423 8.635 -1.519 1.00 96.00 226 TYR A N 1
ATOM 1790 C CA . TYR A 1 226 ? 4.378 9.680 -2.544 1.00 96.00 226 TYR A CA 1
ATOM 1791 C C . TYR A 1 226 ? 5.167 10.937 -2.160 1.00 96.00 226 TYR A C 1
ATOM 1793 O O . TYR A 1 226 ? 5.618 11.646 -3.055 1.00 96.00 226 TYR A O 1
ATOM 1801 N N . GLU A 1 227 ? 5.407 11.185 -0.872 1.00 93.25 227 GLU A N 1
ATOM 1802 C CA . GLU A 1 227 ? 6.303 12.260 -0.419 1.00 93.25 227 GLU A CA 1
ATOM 1803 C C . GLU A 1 227 ? 7.780 11.963 -0.723 1.00 93.25 227 GLU A C 1
ATOM 1805 O O . GLU A 1 227 ? 8.562 12.881 -0.974 1.00 93.25 227 GLU A O 1
ATOM 1810 N N . ILE A 1 228 ? 8.179 10.685 -0.700 1.00 93.06 228 ILE A N 1
ATOM 1811 C CA . ILE A 1 228 ? 9.590 10.293 -0.837 1.00 93.06 228 ILE A CA 1
ATOM 1812 C C . ILE A 1 228 ? 9.996 9.872 -2.253 1.00 93.06 228 ILE A C 1
ATOM 1814 O O . ILE A 1 228 ? 11.187 9.887 -2.579 1.00 93.06 228 ILE A O 1
ATOM 1818 N N . ILE A 1 229 ? 9.048 9.448 -3.094 1.00 93.56 229 ILE A N 1
ATOM 1819 C CA . ILE A 1 229 ? 9.352 9.075 -4.476 1.00 93.56 229 ILE A CA 1
ATOM 1820 C C . ILE A 1 229 ? 9.678 10.337 -5.267 1.00 93.56 229 ILE A C 1
ATOM 1822 O O . ILE A 1 229 ? 8.956 11.327 -5.241 1.00 93.56 229 ILE A O 1
ATOM 1826 N N . VAL A 1 230 ? 10.772 10.282 -6.023 1.00 93.44 230 VAL A N 1
ATOM 1827 C CA . VAL A 1 230 ? 11.159 11.379 -6.908 1.00 93.44 230 VAL A CA 1
ATOM 1828 C C . VAL A 1 230 ? 10.361 11.284 -8.204 1.00 93.44 230 VAL A C 1
ATOM 1830 O O . VAL A 1 230 ? 10.534 10.344 -8.984 1.00 93.44 230 VAL A O 1
ATOM 1833 N N . PHE A 1 231 ? 9.518 12.285 -8.439 1.00 94.31 231 PHE A N 1
ATOM 1834 C CA . PHE A 1 231 ? 8.772 12.465 -9.679 1.00 94.31 231 PHE A CA 1
ATOM 1835 C C . PHE A 1 231 ? 9.424 13.550 -10.538 1.00 94.31 231 PHE A C 1
ATOM 1837 O O . PHE A 1 231 ? 9.918 14.553 -10.022 1.00 94.31 231 PHE A O 1
ATOM 1844 N N . ASP A 1 232 ? 9.405 13.385 -11.862 1.00 93.94 232 ASP A N 1
ATOM 1845 C CA . ASP A 1 232 ? 9.687 14.517 -12.741 1.00 93.94 232 ASP A CA 1
ATOM 1846 C C . ASP A 1 232 ? 8.539 15.539 -12.682 1.00 93.94 232 ASP A C 1
ATOM 1848 O O . ASP A 1 232 ? 7.389 15.208 -12.376 1.00 93.94 232 ASP A O 1
ATOM 1852 N N . HIS A 1 233 ? 8.855 16.797 -12.994 1.00 92.75 233 HIS A N 1
ATOM 1853 C CA . HIS A 1 233 ? 7.922 17.918 -12.865 1.00 92.75 233 HIS A CA 1
ATOM 1854 C C . HIS A 1 233 ? 6.613 17.712 -13.642 1.00 92.75 233 HIS A C 1
ATOM 1856 O O . HIS A 1 233 ? 5.555 18.150 -13.190 1.00 92.75 233 HIS A O 1
ATOM 1862 N N . GLN A 1 234 ? 6.661 17.077 -14.817 1.00 93.56 234 GLN A N 1
ATOM 1863 C CA . GLN A 1 234 ? 5.467 16.859 -15.630 1.00 93.56 234 GLN A CA 1
ATOM 1864 C C . GLN A 1 234 ? 4.616 15.729 -15.047 1.00 93.56 234 GLN A C 1
ATOM 1866 O O . GLN A 1 234 ? 3.406 15.896 -14.900 1.00 93.56 234 GLN A O 1
ATOM 1871 N N . SER A 1 235 ? 5.237 14.604 -14.685 1.00 94.81 235 SER A N 1
ATOM 1872 C CA . SER A 1 235 ? 4.546 13.475 -14.056 1.00 94.81 235 SER A CA 1
ATOM 1873 C C . SER A 1 235 ? 3.861 13.883 -12.751 1.00 94.81 235 SER A C 1
ATOM 1875 O O . SER A 1 235 ? 2.700 13.535 -12.531 1.00 94.81 235 SER A O 1
ATOM 1877 N N . TRP A 1 236 ? 4.552 14.655 -11.907 1.00 96.19 236 TRP A N 1
ATOM 1878 C CA . TRP A 1 236 ? 4.001 15.134 -10.642 1.00 96.19 236 TRP A CA 1
ATOM 1879 C C . TRP A 1 236 ? 2.794 16.048 -10.852 1.00 96.19 236 TRP A C 1
ATOM 1881 O O . TRP A 1 236 ? 1.683 15.713 -10.442 1.00 96.19 236 TRP A O 1
ATOM 1891 N N . ASN A 1 237 ? 2.996 17.175 -11.540 1.00 94.19 237 ASN A N 1
ATOM 1892 C CA . ASN A 1 237 ? 1.992 18.235 -11.603 1.00 94.19 237 ASN A CA 1
ATOM 1893 C C . ASN A 1 237 ? 0.781 17.878 -12.472 1.00 94.19 237 ASN A C 1
ATOM 1895 O O . ASN A 1 237 ? -0.316 18.352 -12.196 1.00 94.19 237 ASN A O 1
ATOM 1899 N N . CYS A 1 238 ? 0.952 17.046 -13.507 1.00 94.75 238 CYS A N 1
ATOM 1900 C CA . CYS A 1 238 ? -0.162 16.680 -14.384 1.00 94.75 238 CYS A CA 1
ATOM 1901 C C . CYS A 1 238 ? -0.925 15.428 -13.921 1.00 94.75 238 CYS A C 1
ATOM 1903 O O . CYS A 1 238 ? -2.068 15.254 -14.335 1.00 94.75 238 CYS A O 1
ATOM 1905 N N . TYR A 1 239 ? -0.328 14.554 -13.096 1.00 95.19 239 TYR A N 1
ATOM 1906 C CA . TYR A 1 239 ? -0.934 13.255 -12.773 1.00 95.19 239 TYR A CA 1
ATOM 1907 C C . TYR A 1 239 ? -0.894 12.930 -11.277 1.00 95.19 239 TYR A C 1
ATOM 1909 O O . TYR A 1 239 ? -1.948 12.806 -10.653 1.00 95.19 239 TYR A O 1
ATOM 1917 N N . PHE A 1 240 ? 0.299 12.788 -10.692 1.00 96.19 240 PHE A N 1
ATOM 1918 C CA . PHE A 1 240 ? 0.453 12.170 -9.370 1.00 96.19 240 PHE A CA 1
ATOM 1919 C C . PHE A 1 240 ? 0.119 13.080 -8.187 1.00 96.19 240 PHE A C 1
ATOM 1921 O O . PHE A 1 240 ? -0.293 12.563 -7.153 1.00 96.19 240 PHE A O 1
ATOM 1928 N N . ASN A 1 241 ? 0.192 14.407 -8.327 1.00 94.31 241 ASN A N 1
ATOM 1929 C CA . ASN A 1 241 ? -0.205 15.323 -7.251 1.00 94.31 241 ASN A CA 1
ATOM 1930 C C . ASN A 1 241 ? -1.679 15.121 -6.831 1.00 94.31 241 ASN A C 1
ATOM 1932 O O . ASN A 1 241 ? -2.018 15.218 -5.655 1.00 94.31 241 ASN A O 1
ATOM 1936 N N . ASN A 1 242 ? -2.552 14.734 -7.770 1.00 94.31 242 ASN A N 1
ATOM 1937 C CA . ASN A 1 242 ? -3.954 14.416 -7.476 1.00 94.31 242 ASN A CA 1
ATOM 1938 C C . ASN A 1 242 ? -4.111 13.221 -6.521 1.00 94.31 242 ASN A C 1
ATOM 1940 O O . ASN A 1 242 ? -5.106 13.137 -5.804 1.00 94.31 242 ASN A O 1
ATOM 1944 N N . PHE A 1 243 ? -3.138 12.304 -6.479 1.00 96.50 243 PHE A N 1
ATOM 1945 C CA . PHE A 1 243 ? -3.222 11.106 -5.644 1.00 96.50 243 PHE A CA 1
ATOM 1946 C C . PHE A 1 243 ? -3.161 11.472 -4.162 1.00 96.50 243 PHE A C 1
ATOM 1948 O O . PHE A 1 243 ? -3.875 10.873 -3.367 1.00 96.50 243 PHE A O 1
ATOM 1955 N N . VAL A 1 244 ? -2.387 12.498 -3.796 1.00 93.25 244 VAL A N 1
ATOM 1956 C CA . VAL A 1 244 ? -2.304 12.980 -2.409 1.00 93.25 244 VAL A CA 1
ATOM 1957 C C . VAL A 1 244 ? -3.670 13.468 -1.923 1.00 93.25 244 VAL A C 1
ATOM 1959 O O . VAL A 1 244 ? -4.137 13.057 -0.863 1.00 93.25 244 VAL A O 1
ATOM 1962 N N . HIS A 1 245 ? -4.373 14.252 -2.745 1.00 91.50 245 HIS A N 1
ATOM 1963 C CA . HIS A 1 245 ? -5.736 14.697 -2.438 1.00 91.50 245 HIS A CA 1
ATOM 1964 C C . HIS A 1 245 ? -6.708 13.526 -2.284 1.00 91.50 245 HIS A C 1
ATOM 1966 O O . HIS A 1 245 ? -7.574 13.526 -1.406 1.00 91.50 245 HIS A O 1
ATOM 1972 N N . PHE A 1 246 ? -6.556 12.508 -3.127 1.00 95.12 246 PHE A N 1
ATOM 1973 C CA . PHE A 1 246 ? -7.352 11.298 -3.030 1.00 95.12 246 PHE A CA 1
ATOM 1974 C C . PHE A 1 246 ? -7.082 10.525 -1.738 1.00 95.12 246 PHE A C 1
ATOM 1976 O O . PHE A 1 246 ? -8.034 10.058 -1.111 1.00 95.12 246 PHE A O 1
ATOM 1983 N N . PHE A 1 247 ? -5.825 10.430 -1.297 1.00 94.94 247 PHE A N 1
ATOM 1984 C CA . PHE A 1 247 ? -5.482 9.806 -0.019 1.00 94.94 247 PHE A CA 1
ATOM 1985 C C . PHE A 1 247 ? -6.137 10.534 1.148 1.00 94.94 247 PHE A C 1
ATOM 1987 O O . PHE A 1 247 ? -6.776 9.879 1.968 1.00 94.94 247 PHE A O 1
ATOM 1994 N N . HIS A 1 248 ? -6.079 11.868 1.184 1.00 93.25 248 HIS A N 1
ATOM 1995 C CA . HIS A 1 248 ? -6.722 12.655 2.242 1.00 93.25 248 HIS A CA 1
ATOM 1996 C C . HIS A 1 248 ? -8.232 12.450 2.291 1.00 93.25 248 HIS A C 1
ATOM 1998 O O . HIS A 1 248 ? -8.788 12.244 3.366 1.00 93.25 248 HIS A O 1
ATOM 2004 N N . HIS A 1 249 ? -8.901 12.445 1.137 1.00 94.69 249 HIS A N 1
ATOM 2005 C CA . HIS A 1 249 ? -10.346 12.236 1.093 1.00 94.69 249 HIS A CA 1
ATOM 2006 C C . HIS A 1 249 ? -10.732 10.818 1.548 1.00 94.69 249 HIS A C 1
ATOM 2008 O O . HIS A 1 249 ? -11.650 10.652 2.347 1.00 94.69 249 HIS A O 1
ATOM 2014 N N . ASN A 1 250 ? -9.996 9.790 1.113 1.00 96.62 250 ASN A N 1
ATOM 2015 C CA . ASN A 1 250 ? -10.245 8.416 1.565 1.00 96.62 250 ASN A CA 1
ATOM 2016 C C . ASN A 1 250 ? -9.952 8.243 3.056 1.00 96.62 250 ASN A C 1
ATOM 2018 O O . ASN A 1 250 ? -10.687 7.532 3.737 1.00 96.62 250 ASN A O 1
ATOM 2022 N N . MET A 1 251 ? -8.908 8.904 3.563 1.00 95.81 251 MET A N 1
ATOM 2023 C CA . MET A 1 251 ? -8.584 8.922 4.985 1.00 95.81 251 MET A CA 1
ATOM 2024 C C . MET A 1 251 ? -9.733 9.508 5.796 1.00 95.81 251 MET A C 1
ATOM 2026 O O . MET A 1 251 ? -10.162 8.907 6.774 1.00 95.81 251 MET A O 1
ATOM 2030 N N . HIS A 1 252 ? -10.251 10.660 5.370 1.00 96.19 252 HIS A N 1
ATOM 2031 C CA . HIS A 1 252 ? -11.345 11.355 6.043 1.00 96.19 252 HIS A CA 1
ATOM 2032 C C . HIS A 1 252 ? -12.586 10.473 6.178 1.00 96.19 252 HIS A C 1
ATOM 2034 O O . HIS A 1 252 ? -13.129 10.318 7.270 1.00 96.19 252 HIS A O 1
ATOM 2040 N N . GLU A 1 253 ? -13.003 9.826 5.089 1.00 97.12 253 GLU A N 1
ATOM 2041 C CA . GLU A 1 253 ? -14.160 8.929 5.137 1.00 97.12 253 GLU A CA 1
ATOM 2042 C C . GLU A 1 253 ? -13.874 7.647 5.933 1.00 97.12 253 GLU A C 1
ATOM 2044 O O . GLU A 1 253 ? -14.744 7.176 6.666 1.00 97.12 253 GLU A O 1
ATOM 2049 N N . ALA A 1 254 ? -12.648 7.115 5.881 1.00 96.94 254 ALA A N 1
ATOM 2050 C CA . ALA A 1 254 ? -12.252 5.988 6.723 1.00 96.94 254 ALA A CA 1
ATOM 2051 C C . ALA A 1 254 ? -12.303 6.343 8.221 1.00 96.94 254 ALA A C 1
ATOM 2053 O O . ALA A 1 254 ? -12.782 5.546 9.030 1.00 96.94 254 ALA A O 1
ATOM 2054 N N . LEU A 1 255 ? -11.872 7.549 8.601 1.00 96.50 255 LEU A N 1
ATOM 2055 C CA . LEU A 1 255 ? -11.948 8.037 9.980 1.00 96.50 255 LEU A CA 1
ATOM 2056 C C . LEU A 1 255 ? -13.398 8.198 10.445 1.00 96.50 255 LEU A C 1
ATOM 2058 O O . LEU A 1 255 ? -13.733 7.755 11.544 1.00 96.50 255 LEU A O 1
ATOM 2062 N N . LYS A 1 256 ? -14.288 8.713 9.587 1.00 97.06 256 LYS A N 1
ATOM 2063 C CA . LYS A 1 256 ? -15.728 8.767 9.881 1.00 97.06 256 LYS A CA 1
ATOM 2064 C C . LYS A 1 256 ? -16.324 7.384 10.119 1.00 97.06 256 LYS A C 1
ATOM 2066 O O . LYS A 1 256 ? -17.052 7.209 11.093 1.00 97.06 256 LYS A O 1
ATOM 2071 N N . VAL A 1 257 ? -15.992 6.394 9.286 1.00 96.94 257 VAL A N 1
ATOM 2072 C CA . VAL A 1 257 ? -16.432 4.999 9.486 1.00 96.94 257 VAL A CA 1
ATOM 2073 C C . VAL A 1 257 ? -15.884 4.425 10.793 1.00 96.94 257 VAL A C 1
ATOM 2075 O O . VAL A 1 257 ? -16.590 3.698 11.487 1.00 96.94 257 VAL A O 1
ATOM 2078 N N . ALA A 1 258 ? -14.653 4.766 11.173 1.00 95.69 258 ALA A N 1
ATOM 2079 C CA . ALA A 1 258 ? -14.075 4.363 12.452 1.00 95.69 258 ALA A CA 1
ATOM 2080 C C . ALA A 1 258 ? -14.666 5.123 13.662 1.00 95.69 258 ALA A C 1
ATOM 2082 O O . ALA A 1 258 ? -14.461 4.716 14.805 1.00 95.69 258 ALA A O 1
ATOM 2083 N N . GLY A 1 259 ? -15.414 6.208 13.446 1.00 94.81 259 GLY A N 1
ATOM 2084 C CA . GLY A 1 259 ? -15.890 7.075 14.527 1.00 94.81 259 GLY A CA 1
ATOM 2085 C C . GLY A 1 259 ? -14.751 7.842 15.204 1.00 94.81 259 GLY A C 1
ATOM 2086 O O . GLY A 1 259 ? -14.744 7.999 16.425 1.00 94.81 259 GLY A O 1
ATOM 2087 N N . LEU A 1 260 ? -13.761 8.267 14.418 1.00 93.31 260 LEU A N 1
ATOM 2088 C CA . LEU A 1 260 ? -12.571 8.983 14.866 1.00 93.31 260 LEU A CA 1
ATOM 2089 C C . LEU A 1 260 ? -12.489 10.353 14.195 1.00 93.31 260 LEU A C 1
ATOM 2091 O O . LEU A 1 260 ? -12.867 10.506 13.037 1.00 93.31 260 LEU A O 1
ATOM 2095 N N . ASN A 1 261 ? -11.936 11.329 14.914 1.00 88.94 261 ASN A N 1
ATOM 2096 C CA . ASN A 1 261 ? -11.739 12.690 14.400 1.00 88.94 261 ASN A CA 1
ATOM 2097 C C . ASN A 1 261 ? -10.307 12.936 13.904 1.00 88.94 261 ASN A C 1
ATOM 2099 O O . ASN A 1 261 ? -10.069 13.876 13.156 1.00 88.94 261 ASN A O 1
ATOM 2103 N N . ASP A 1 262 ? -9.355 12.100 14.323 1.00 89.31 262 ASP A N 1
ATOM 2104 C CA . ASP A 1 262 ? -7.932 12.262 14.046 1.00 89.31 262 ASP A CA 1
ATOM 2105 C C . ASP A 1 262 ? -7.316 10.942 13.583 1.00 89.31 262 ASP A C 1
ATOM 2107 O O . ASP A 1 262 ? -7.649 9.865 14.087 1.00 89.31 262 ASP A O 1
ATOM 2111 N N . ALA A 1 263 ? -6.364 11.039 12.655 1.00 90.44 263 ALA A N 1
ATOM 2112 C CA . ALA A 1 263 ? -5.570 9.901 12.215 1.00 90.44 263 ALA A CA 1
ATOM 2113 C C . ALA A 1 263 ? -4.632 9.397 13.324 1.00 90.44 263 ALA A C 1
ATOM 2115 O O . ALA A 1 263 ? -3.998 10.184 14.029 1.00 90.44 263 ALA A O 1
ATOM 2116 N N . CYS A 1 264 ? -4.507 8.076 13.425 1.00 93.44 264 CYS A N 1
ATOM 2117 C CA . CYS A 1 264 ? -3.534 7.390 14.271 1.00 93.44 264 CYS A CA 1
ATOM 2118 C C . CYS A 1 264 ? -2.102 7.509 13.725 1.00 93.44 264 CYS A C 1
ATOM 2120 O O . CYS A 1 264 ? -1.882 7.893 12.577 1.00 93.44 264 CYS A O 1
ATOM 2122 N N . ASN A 1 265 ? -1.119 7.151 14.552 1.00 95.06 265 ASN A N 1
ATOM 2123 C CA . ASN A 1 265 ? 0.264 7.018 14.116 1.00 95.06 265 ASN A CA 1
ATOM 2124 C C . ASN A 1 265 ? 0.438 5.703 13.330 1.00 95.06 265 ASN A C 1
ATOM 2126 O O . ASN A 1 265 ? 0.219 4.629 13.899 1.00 95.06 265 ASN A O 1
ATOM 2130 N N . PRO A 1 266 ? 0.818 5.750 12.040 1.00 94.69 266 PRO A N 1
ATOM 2131 C CA . PRO A 1 266 ? 1.116 4.545 11.276 1.00 94.69 266 PRO A CA 1
ATOM 2132 C C . PRO A 1 266 ? 2.468 3.984 11.723 1.00 94.69 266 PRO A C 1
ATOM 2134 O O . PRO A 1 266 ? 3.338 4.731 12.178 1.00 94.69 266 PRO A O 1
ATOM 2137 N N . ARG A 1 267 ? 2.699 2.679 11.572 1.00 93.50 267 ARG A N 1
ATOM 2138 C CA . ARG A 1 267 ? 4.045 2.142 11.797 1.00 93.50 267 ARG A CA 1
ATOM 2139 C C . ARG A 1 267 ? 4.969 2.555 10.660 1.00 93.50 267 ARG A C 1
ATOM 2141 O O . ARG A 1 267 ? 4.551 2.671 9.509 1.00 93.50 267 ARG A O 1
ATOM 2148 N N . ASN A 1 268 ? 6.260 2.649 10.979 1.00 92.50 268 ASN A N 1
ATOM 2149 C CA . ASN A 1 268 ? 7.287 2.755 9.952 1.00 92.50 268 ASN A CA 1
ATOM 2150 C C . ASN A 1 268 ? 7.170 1.583 8.974 1.00 92.50 268 ASN A C 1
ATOM 2152 O O . ASN A 1 268 ? 7.065 0.414 9.368 1.00 92.50 268 ASN A O 1
ATOM 2156 N N . ALA A 1 269 ? 7.227 1.924 7.696 1.00 94.69 269 ALA A N 1
ATOM 2157 C CA . ALA A 1 269 ? 7.145 0.989 6.597 1.00 94.69 269 ALA A CA 1
ATOM 2158 C C . ALA A 1 269 ? 8.535 0.750 5.999 1.00 94.69 269 ALA A C 1
ATOM 2160 O O . ALA A 1 269 ? 9.551 1.306 6.420 1.00 94.69 269 ALA A O 1
ATOM 2161 N N . GLU A 1 270 ? 8.580 -0.112 4.998 1.00 95.19 270 GLU A N 1
ATOM 2162 C CA . GLU A 1 270 ? 9.775 -0.424 4.227 1.00 95.19 270 GLU A CA 1
ATOM 2163 C C . GLU A 1 270 ? 9.360 -0.588 2.766 1.00 95.19 270 GLU A C 1
ATOM 2165 O O . GLU A 1 270 ? 8.231 -0.998 2.488 1.00 95.19 270 GLU A O 1
ATOM 2170 N N . TYR A 1 271 ? 10.255 -0.272 1.835 1.00 95.75 271 TYR A N 1
ATOM 2171 C CA . TYR A 1 271 ? 10.018 -0.483 0.407 1.00 95.75 271 TYR A CA 1
ATOM 2172 C C . TYR A 1 271 ? 11.328 -0.758 -0.334 1.00 95.75 271 TYR A C 1
ATOM 2174 O O . TYR A 1 271 ? 12.422 -0.474 0.156 1.00 95.75 271 TYR A O 1
ATOM 2182 N N . ASN A 1 272 ? 11.220 -1.324 -1.531 1.00 94.88 272 ASN A N 1
ATOM 2183 C CA . ASN A 1 272 ? 12.337 -1.573 -2.427 1.00 94.88 272 ASN A CA 1
ATOM 2184 C C . ASN A 1 272 ? 12.709 -0.299 -3.201 1.00 94.88 272 ASN A C 1
ATOM 2186 O O . ASN A 1 272 ? 12.087 0.022 -4.216 1.00 94.88 272 ASN A O 1
ATOM 2190 N N . ALA A 1 273 ? 13.761 0.388 -2.756 1.00 92.06 273 ALA A N 1
ATOM 2191 C CA . ALA A 1 273 ? 14.285 1.583 -3.421 1.00 92.06 273 ALA A CA 1
ATOM 2192 C C . ALA A 1 273 ? 14.892 1.294 -4.804 1.00 92.06 273 ALA A C 1
ATOM 2194 O O . ALA A 1 273 ? 14.972 2.194 -5.636 1.00 92.06 273 ALA A O 1
ATOM 2195 N N . ASP A 1 274 ? 15.275 0.041 -5.066 1.00 91.06 274 ASP A N 1
ATOM 2196 C CA . ASP A 1 274 ? 15.831 -0.402 -6.349 1.00 91.06 274 ASP A CA 1
ATOM 2197 C C . ASP A 1 274 ? 14.733 -0.859 -7.334 1.00 91.06 274 ASP A C 1
ATOM 2199 O O . ASP A 1 274 ? 15.016 -1.538 -8.328 1.00 91.06 274 ASP A O 1
ATOM 2203 N N . HIS A 1 275 ? 13.459 -0.524 -7.084 1.00 91.50 275 HIS A N 1
ATOM 2204 C CA . HIS A 1 275 ? 12.410 -0.757 -8.073 1.00 91.50 275 HIS A CA 1
ATOM 2205 C C . HIS A 1 275 ? 12.779 -0.049 -9.383 1.00 91.50 275 HIS A C 1
ATOM 2207 O O . HIS A 1 275 ? 13.057 1.145 -9.399 1.00 91.50 275 HIS A O 1
ATOM 2213 N N . ILE A 1 276 ? 12.764 -0.780 -10.499 1.00 92.38 276 ILE A N 1
ATOM 2214 C CA . ILE A 1 276 ? 13.270 -0.286 -11.791 1.00 92.38 276 ILE A CA 1
ATOM 2215 C C . ILE A 1 276 ? 12.522 0.951 -12.304 1.00 92.38 276 ILE A C 1
ATOM 2217 O O . ILE A 1 276 ? 13.082 1.753 -13.045 1.00 92.38 276 ILE A O 1
ATOM 2221 N N . TRP A 1 277 ? 11.267 1.117 -11.884 1.00 93.31 277 TRP A N 1
ATOM 2222 C CA . TRP A 1 277 ? 10.468 2.298 -12.175 1.00 93.31 277 TRP A CA 1
ATOM 2223 C C . TRP A 1 277 ? 9.591 2.665 -10.969 1.00 93.31 277 TRP A C 1
ATOM 2225 O O . TRP A 1 277 ? 8.452 2.200 -10.875 1.00 93.31 277 TRP A O 1
ATOM 2235 N N . PRO A 1 278 ? 10.120 3.407 -9.977 1.00 93.69 278 PRO A N 1
ATOM 2236 C CA . PRO A 1 278 ? 9.449 3.609 -8.689 1.00 93.69 278 PRO A CA 1
ATOM 2237 C C . PRO A 1 278 ? 8.066 4.257 -8.810 1.00 93.69 278 PRO A C 1
ATOM 2239 O O . PRO A 1 278 ? 7.128 3.780 -8.182 1.00 93.69 278 PRO A O 1
ATOM 2242 N N . MET A 1 279 ? 7.912 5.261 -9.684 1.00 95.00 279 MET A N 1
ATOM 2243 C CA . MET A 1 279 ? 6.626 5.934 -9.932 1.00 95.00 279 MET A CA 1
ATOM 2244 C C . MET A 1 279 ? 5.543 4.960 -10.419 1.00 95.00 279 MET A C 1
ATOM 2246 O O . MET A 1 279 ? 4.437 4.945 -9.884 1.00 95.00 279 MET A O 1
ATOM 2250 N N . PHE A 1 280 ? 5.868 4.104 -11.396 1.00 96.12 280 PHE A N 1
ATOM 2251 C CA . PHE A 1 280 ? 4.939 3.078 -11.878 1.00 96.12 280 PHE A CA 1
ATOM 2252 C C . PHE A 1 280 ? 4.626 2.050 -10.786 1.00 96.12 280 PHE A C 1
ATOM 2254 O O . PHE A 1 280 ? 3.465 1.703 -10.586 1.00 96.12 280 PHE A O 1
ATOM 2261 N N . GLY A 1 281 ? 5.647 1.604 -10.045 1.00 96.12 281 GLY A N 1
ATOM 2262 C CA . GLY A 1 281 ? 5.474 0.692 -8.914 1.00 96.12 281 GLY A CA 1
ATOM 2263 C C . GLY A 1 281 ? 4.503 1.244 -7.866 1.00 96.12 281 GLY A C 1
ATOM 2264 O O . GLY A 1 281 ? 3.591 0.535 -7.455 1.00 96.12 281 GLY A O 1
ATOM 2265 N N . ALA A 1 282 ? 4.647 2.518 -7.494 1.00 96.88 282 ALA A N 1
ATOM 2266 C CA . ALA A 1 282 ? 3.768 3.189 -6.538 1.00 96.88 282 ALA A CA 1
ATOM 2267 C C . ALA A 1 282 ? 2.344 3.376 -7.065 1.00 96.88 282 ALA A C 1
ATOM 2269 O O . ALA A 1 282 ? 1.387 3.148 -6.326 1.00 96.88 282 ALA A O 1
ATOM 2270 N N . ALA A 1 283 ? 2.190 3.712 -8.349 1.00 97.31 283 ALA A N 1
ATOM 2271 C CA . ALA A 1 283 ? 0.881 3.812 -8.986 1.00 97.31 283 ALA A CA 1
ATOM 2272 C C . ALA A 1 283 ? 0.143 2.466 -8.967 1.00 97.31 283 ALA A C 1
ATOM 2274 O O . ALA A 1 283 ? -1.016 2.392 -8.564 1.00 97.31 283 ALA A O 1
ATOM 2275 N N . VAL A 1 284 ? 0.828 1.384 -9.348 1.00 97.31 284 VAL A N 1
ATOM 2276 C CA . VAL A 1 284 ? 0.261 0.029 -9.337 1.00 97.31 284 VAL A CA 1
ATOM 2277 C C . VAL A 1 284 ? -0.082 -0.414 -7.917 1.00 97.31 284 VAL A C 1
ATOM 2279 O O . VAL A 1 284 ? -1.166 -0.955 -7.706 1.00 97.31 284 VAL A O 1
ATOM 2282 N N . GLU A 1 285 ? 0.801 -0.174 -6.947 1.00 97.75 285 GLU A N 1
ATOM 2283 C CA . GLU A 1 285 ? 0.543 -0.492 -5.539 1.00 97.75 285 GLU A CA 1
ATOM 2284 C C . GLU A 1 285 ? -0.694 0.251 -5.023 1.00 97.75 285 GLU A C 1
ATOM 2286 O O . GLU A 1 285 ? -1.599 -0.360 -4.458 1.00 97.75 285 GLU A O 1
ATOM 2291 N N . THR A 1 286 ? -0.790 1.549 -5.319 1.00 98.12 286 THR A N 1
ATOM 2292 C CA . THR A 1 286 ? -1.933 2.392 -4.955 1.00 98.12 286 THR A CA 1
ATOM 2293 C C . THR A 1 286 ? -3.241 1.851 -5.520 1.00 98.12 286 THR A C 1
ATOM 2295 O O . THR A 1 286 ? -4.215 1.693 -4.784 1.00 98.12 286 THR A O 1
ATOM 2298 N N . ILE A 1 287 ? -3.272 1.505 -6.812 1.00 98.19 287 ILE A N 1
ATOM 2299 C CA . ILE A 1 287 ? -4.473 0.943 -7.445 1.00 98.19 287 ILE A CA 1
ATOM 2300 C C . ILE A 1 287 ? -4.867 -0.376 -6.770 1.00 98.19 287 ILE A C 1
ATOM 2302 O O . ILE A 1 287 ? -6.051 -0.599 -6.511 1.00 98.19 287 ILE A O 1
ATOM 2306 N N . LYS A 1 288 ? -3.900 -1.246 -6.450 1.00 98.25 288 LYS A N 1
ATOM 2307 C CA . LYS A 1 288 ? -4.171 -2.516 -5.761 1.00 98.25 288 LYS A CA 1
ATOM 2308 C C . LYS A 1 288 ? -4.736 -2.298 -4.360 1.00 98.25 288 LYS A C 1
ATOM 2310 O O . LYS A 1 288 ? -5.731 -2.932 -4.023 1.00 98.25 288 LYS A O 1
ATOM 2315 N N . VAL A 1 289 ? -4.152 -1.394 -3.574 1.00 98.38 289 VAL A N 1
ATOM 2316 C CA . VAL A 1 289 ? -4.652 -1.050 -2.234 1.00 98.38 289 VAL A CA 1
ATOM 2317 C C . VAL A 1 289 ? -6.076 -0.506 -2.313 1.00 98.38 289 VAL A C 1
ATOM 2319 O O . VAL A 1 289 ? -6.945 -0.997 -1.601 1.00 98.38 289 VAL A O 1
ATOM 2322 N N . LEU A 1 290 ? -6.360 0.417 -3.233 1.00 98.50 290 LEU A N 1
ATOM 2323 C CA . LEU A 1 290 ? -7.714 0.949 -3.425 1.00 98.50 290 LEU A CA 1
ATOM 2324 C C . LEU A 1 290 ? -8.710 -0.120 -3.902 1.00 98.50 290 LEU A C 1
ATOM 2326 O O . LEU A 1 290 ? -9.857 -0.117 -3.471 1.00 98.50 290 LEU A O 1
ATOM 2330 N N . THR A 1 291 ? -8.267 -1.078 -4.725 1.00 98.50 291 THR A N 1
ATOM 2331 C CA . THR A 1 291 ? -9.075 -2.250 -5.122 1.00 98.50 291 THR A CA 1
ATOM 2332 C C . THR A 1 291 ? -9.460 -3.098 -3.908 1.00 98.50 291 THR A C 1
ATOM 2334 O O . THR A 1 291 ? -10.589 -3.574 -3.807 1.00 98.50 291 THR A O 1
ATOM 2337 N N . ILE A 1 292 ? -8.533 -3.280 -2.964 1.00 98.62 292 ILE A N 1
ATOM 2338 C CA . ILE A 1 292 ? -8.792 -4.009 -1.718 1.00 98.62 292 ILE A CA 1
ATOM 2339 C C . ILE A 1 292 ? -9.738 -3.216 -0.816 1.00 98.62 292 ILE A C 1
ATOM 2341 O O . ILE A 1 292 ? -10.660 -3.806 -0.264 1.00 98.62 292 ILE A O 1
ATOM 2345 N N . ILE A 1 293 ? -9.535 -1.902 -0.679 1.00 98.44 293 ILE A N 1
ATOM 2346 C CA . ILE A 1 293 ? -10.378 -1.023 0.144 1.00 98.44 293 ILE A CA 1
ATOM 2347 C C . ILE A 1 293 ? -11.823 -1.012 -0.373 1.00 98.44 293 ILE A C 1
ATOM 2349 O O . ILE A 1 293 ? -12.740 -1.213 0.420 1.00 98.44 293 ILE A O 1
ATOM 2353 N N . GLU A 1 294 ? -12.032 -0.851 -1.686 1.00 98.12 294 GLU A N 1
ATOM 2354 C CA . GLU A 1 294 ? -13.364 -0.930 -2.306 1.00 98.12 294 GLU A CA 1
ATOM 2355 C C . GLU A 1 294 ? -14.047 -2.261 -1.972 1.00 98.12 294 GLU A C 1
ATOM 2357 O O . GLU A 1 294 ? -15.158 -2.273 -1.442 1.00 98.12 294 GLU A O 1
ATOM 2362 N N . HIS A 1 295 ? -13.355 -3.384 -2.201 1.00 98.25 295 HIS A N 1
ATOM 2363 C CA . HIS A 1 295 ? -13.887 -4.711 -1.884 1.00 98.25 295 HIS A CA 1
ATOM 2364 C C . HIS A 1 295 ? -14.204 -4.858 -0.393 1.00 98.25 295 HIS A C 1
ATOM 2366 O O . HIS A 1 295 ? -15.262 -5.375 -0.039 1.00 98.25 295 HIS A O 1
ATOM 2372 N N . LYS A 1 296 ? -13.319 -4.390 0.495 1.00 98.00 296 LYS A N 1
ATOM 2373 C CA . LYS A 1 296 ? -13.529 -4.454 1.947 1.00 98.00 296 LYS A CA 1
ATOM 2374 C C . LYS A 1 296 ? -14.774 -3.678 2.361 1.00 98.00 296 LYS A C 1
ATOM 2376 O O . LYS A 1 296 ? -15.616 -4.254 3.044 1.00 98.00 296 LYS A O 1
ATOM 2381 N N . TYR A 1 297 ? -14.954 -2.441 1.899 1.00 98.06 297 TYR A N 1
ATOM 2382 C CA . TYR A 1 297 ? -16.177 -1.687 2.186 1.00 98.06 297 TYR A CA 1
ATOM 2383 C C . TYR A 1 297 ? -17.429 -2.371 1.635 1.00 98.06 297 TYR A C 1
ATOM 2385 O O . TYR A 1 297 ? -18.419 -2.481 2.355 1.00 98.06 297 TYR A O 1
ATOM 2393 N N . GLU A 1 298 ? -17.386 -2.902 0.410 1.00 97.31 298 GLU A N 1
ATOM 2394 C CA . GLU A 1 298 ? -18.526 -3.614 -0.178 1.00 97.31 298 GLU A CA 1
ATOM 2395 C C . GLU A 1 298 ? -18.940 -4.839 0.658 1.00 97.31 298 GLU A C 1
ATOM 2397 O O . GLU A 1 298 ? -20.130 -5.086 0.861 1.00 97.31 298 GLU A O 1
ATOM 2402 N N . GLN A 1 299 ? -17.975 -5.613 1.166 1.00 97.31 299 GLN A N 1
ATOM 2403 C CA . GLN A 1 299 ? -18.272 -6.765 2.021 1.00 97.31 299 GLN A CA 1
ATOM 2404 C C . GLN A 1 299 ? -18.702 -6.352 3.431 1.00 97.31 299 GLN A C 1
ATOM 2406 O O . GLN A 1 299 ? -19.615 -6.965 3.974 1.00 97.31 299 GLN A O 1
ATOM 2411 N N . LEU A 1 300 ? -18.100 -5.312 4.017 1.00 97.12 300 LEU A N 1
ATOM 2412 C CA . LEU A 1 300 ? -18.512 -4.789 5.322 1.00 97.12 300 LEU A CA 1
ATOM 2413 C C . LEU A 1 300 ? -19.969 -4.321 5.279 1.00 97.12 300 LEU A C 1
ATOM 2415 O O . LEU A 1 300 ? -20.746 -4.680 6.154 1.00 97.12 300 LEU A O 1
ATOM 2419 N N . ILE A 1 301 ? -20.388 -3.621 4.224 1.00 96.69 301 ILE A N 1
ATOM 2420 C CA . ILE A 1 301 ? -21.793 -3.232 4.039 1.00 96.69 301 ILE A CA 1
ATOM 2421 C C . ILE A 1 301 ? -22.716 -4.457 4.088 1.00 96.69 301 ILE A C 1
ATOM 2423 O O . ILE A 1 301 ? -23.698 -4.443 4.820 1.00 96.69 301 ILE A O 1
ATOM 2427 N N . LYS A 1 302 ? -22.365 -5.549 3.397 1.00 95.38 302 LYS A N 1
ATOM 2428 C CA . LYS A 1 302 ? -23.143 -6.804 3.405 1.00 95.38 302 LYS A CA 1
ATOM 2429 C C . LYS A 1 302 ? -23.163 -7.517 4.761 1.00 95.38 302 LYS A C 1
ATOM 2431 O O . LYS A 1 302 ? -24.034 -8.347 4.986 1.00 95.38 302 LYS A O 1
ATOM 2436 N N . LEU A 1 303 ? -22.182 -7.265 5.628 1.00 94.06 303 LEU A N 1
ATOM 2437 C CA . LEU A 1 303 ? -22.113 -7.856 6.967 1.00 94.06 303 LEU A CA 1
ATOM 2438 C C . LEU A 1 303 ? -22.943 -7.082 8.001 1.00 94.06 303 LEU A C 1
ATOM 2440 O O . LEU A 1 303 ? -23.323 -7.664 9.016 1.00 94.06 303 LEU A O 1
ATOM 2444 N N . TYR A 1 304 ? -23.203 -5.793 7.762 1.00 91.56 304 TYR A N 1
ATOM 2445 C CA . TYR A 1 304 ? -23.872 -4.895 8.710 1.00 91.56 304 TYR A CA 1
ATOM 2446 C C . TYR A 1 304 ? -25.224 -4.336 8.210 1.00 91.56 304 TYR A C 1
ATOM 2448 O O . TYR A 1 304 ? -25.845 -3.556 8.934 1.00 91.56 304 TYR A O 1
ATOM 2456 N N . GLN A 1 305 ? -25.687 -4.737 7.019 1.00 81.94 305 GLN A N 1
ATOM 2457 C CA . GLN A 1 305 ? -27.034 -4.483 6.475 1.00 81.94 305 GLN A CA 1
ATOM 2458 C C . GLN A 1 305 ? -27.827 -5.785 6.358 1.00 81.94 305 GLN A C 1
ATOM 2460 O O . GLN A 1 305 ? -29.040 -5.751 6.666 1.00 81.94 305 GLN A O 1
#

Organism: Drosophila melanogaster (NCBI:txid7227)

Radius of gyration: 26.49 Å; chains: 1; bounding box: 65×64×85 Å

pLDDT: mean 79.99, std 21.31, range [33.94, 98.62]

Foldseek 3Di:
DPPPPVVLVVVVVVVVVVVVVVVVVVVVVVPDPDDDDVPPDDPPPDDPPDPPVVVVVVVVVVVVVVVPPDDPDDDDDDDDDDDDDDDDDDDDDDDDDCPCPDVPVQDFDKDWLDFDADPPFAELVVDDFDFDLVLLVVLLVLLVVLLVQLLVLLQVLQVVVVHGPVRVCVVQVVFAQQKDALCSVQLVQWDQDVVVNAIAGDDDADALVPVLSRLLLVLSSLLSLLVPDDDDPSCCPRGVVVNNVSSVVSNCSSCNRRVHSDRGHHDIIITGPSGVDSVSNSSSSSSSSSNVSSVNSVVNNVVVD

Sequence (305 aa):
MTANSSASESFELQFLERLQQQQQQQEQEQSAPAATKASCQQQSNIIGRISTSKCWLLGILLLLTVATSWPTGTIAAPRRARGLSLILPHRNHARLHHHHQHTRSISTKIVPLLTNQTEGREQCTDLKMTPNIEHLQVALEVAKNTREAVLCLTKEWLRNQNHTLPQDLHSYSLHSLALKHPLQSEVKEVKFQNQLGDFVYSGKVTTLQEEMPAIIESLLVLEHLYEIIVFDHQSWNCYFNNFVHFFHHNMHEALKVAGLNDACNPRNAEYNADHIWPMFGAAVETIKVLTIIEHKYEQLIKLYQ